Protein AF-A0A3N5RXX0-F1 (afdb_monomer)

Sequence (179 aa):
MKKFILFSIVILFAAGCSGSDGGDKSTGFKITPGELTELTIPDKSHDTSFTAGSSTCAASSSCYSTVFVGTVDVTSYVGIAISDNPSAENYKVMIYLPGMSSVPVGDFTLDSMNSTIKVVRNGTTTYSGQLDPITLNFSALQPDNTYIITGGGDNTVQLSTPAIQTLTINSIVAIKAGS

pLDDT: mean 75.06, std 19.5, range [31.16, 97.19]

Secondary structure (DSSP, 8-state):
---PPP--------------------B-----SS-----B--S-----EEEETTEEE-SSTT-EEEEEEEEETTEEEEEEEEES-GGGT--SEEEEEET-SS---EEEEE-TTT-EEEEEETTTEEEE-BSS-EEEEEPPPPTTSEEEEEE-S--EEEE-SSS-EEEEEEEEEEEETT-

Solvent-accessible surface area (backbone atoms only — not comparable to full-atom values): 10131 Å² total; per-residue (Å²): 140,80,89,82,82,88,79,86,82,84,80,88,77,73,95,70,85,75,81,68,89,82,73,81,76,42,45,57,60,82,62,76,94,86,77,53,79,76,45,74,49,74,82,52,45,24,62,18,24,36,36,48,72,92,51,69,35,60,70,32,77,55,18,32,32,33,32,42,70,50,68,60,97,88,42,27,24,26,38,39,41,31,18,71,46,52,69,73,76,39,51,36,35,38,39,38,29,67,73,27,86,57,79,65,67,43,80,44,76,40,33,72,87,58,31,46,56,37,34,38,45,91,81,73,49,61,30,33,57,51,77,45,60,28,34,34,32,27,41,66,79,40,97,86,46,32,32,49,35,30,36,39,100,47,31,46,32,41,23,49,33,95,51,78,39,52,37,36,40,60,32,38,34,19,36,45,64,92,113

Foldseek 3Di:
DDDDDDDDDDDDDDDDPPDDPDDDQDKADFDDDPTDDIFRDPQFDAQWFKDKPPDTDHRDRQKAKAWEWDDDPHKIKIKIFIDSHRNVNAGQKIKIFINDRDDDAFKDKDAPVGMWIWGGDPNPFIFTDWPDIWIKHWHDQDPVQWIKIATDVRQWIWTCPPHTIIMGTGIDTHHYIPD

Radius of gyration: 22.71 Å; Cα contacts (8 Å, |Δi|>4): 411; chains: 1; bounding box: 54×70×63 Å

Structure (mmCIF, N/CA/C/O backbone):
data_AF-A0A3N5RXX0-F1
#
_entry.id   AF-A0A3N5RXX0-F1
#
loop_
_atom_site.group_PDB
_atom_site.id
_atom_site.type_symbol
_atom_site.label_atom_id
_atom_site.label_alt_id
_atom_site.label_comp_id
_atom_site.label_asym_id
_atom_site.label_entity_id
_atom_site.label_seq_id
_atom_site.pdbx_PDB_ins_code
_atom_site.Cartn_x
_atom_site.Cartn_y
_atom_site.Cartn_z
_atom_site.occupancy
_atom_site.B_iso_or_equiv
_atom_site.auth_seq_id
_atom_site.auth_comp_id
_atom_site.auth_asym_id
_atom_site.auth_atom_id
_atom_site.pdbx_PDB_model_num
ATOM 1 N N . MET A 1 1 ? -42.131 -50.630 48.650 1.00 36.66 1 MET A N 1
ATOM 2 C CA . MET A 1 1 ? -40.770 -51.229 48.636 1.00 36.66 1 MET A CA 1
ATOM 3 C C . MET A 1 1 ? -40.405 -51.377 47.160 1.00 36.66 1 MET A C 1
ATOM 5 O O . MET A 1 1 ? -41.220 -51.949 46.464 1.00 36.66 1 MET A O 1
ATOM 9 N N . LYS A 1 2 ? -39.349 -50.838 46.545 1.00 34.94 2 LYS A N 1
ATOM 10 C CA . LYS A 1 2 ? -38.007 -50.361 46.926 1.00 34.94 2 LYS A CA 1
ATOM 11 C C . LYS A 1 2 ? -37.707 -49.135 46.023 1.00 34.94 2 LYS A C 1
ATOM 13 O O . LYS A 1 2 ? -37.864 -49.239 44.817 1.00 34.94 2 LYS A O 1
ATOM 18 N N . LYS A 1 3 ? -37.619 -47.915 46.565 1.00 32.84 3 LYS A N 1
ATOM 19 C CA . LYS A 1 3 ? -36.393 -47.094 46.698 1.00 32.84 3 LYS A CA 1
ATOM 20 C C . LYS A 1 3 ? -35.390 -47.258 45.539 1.00 32.84 3 LYS A C 1
ATOM 22 O O . LYS A 1 3 ? -34.569 -48.167 45.590 1.00 32.84 3 LYS A O 1
ATOM 27 N N . PHE A 1 4 ? -35.429 -46.349 44.562 1.00 39.84 4 PHE A N 1
ATOM 28 C CA . PHE A 1 4 ? -34.273 -46.059 43.710 1.00 39.84 4 PHE A CA 1
ATOM 29 C C . PHE A 1 4 ? -33.485 -44.907 44.330 1.00 39.84 4 PHE A C 1
ATOM 31 O O . PHE A 1 4 ? -34.049 -43.906 44.768 1.00 39.84 4 PHE A O 1
ATOM 38 N N . ILE A 1 5 ? -32.189 -45.152 44.468 1.00 55.44 5 ILE A N 1
ATOM 39 C CA . ILE A 1 5 ? -31.237 -44.377 45.248 1.00 55.44 5 ILE A CA 1
ATOM 40 C C . ILE A 1 5 ? -30.738 -43.184 44.431 1.00 55.44 5 ILE A C 1
ATOM 42 O O . ILE A 1 5 ? -30.370 -43.307 43.267 1.00 55.44 5 ILE A O 1
ATOM 46 N N . LEU A 1 6 ? -30.742 -42.048 45.120 1.00 36.41 6 LEU A N 1
ATOM 47 C CA . LEU A 1 6 ? -30.120 -40.769 44.822 1.00 36.41 6 LEU A CA 1
ATOM 48 C C . LEU A 1 6 ? -28.597 -40.935 44.647 1.00 36.41 6 LEU A C 1
ATOM 50 O O . LEU A 1 6 ? -27.954 -41.499 45.529 1.00 36.41 6 LEU A O 1
ATOM 54 N N . PHE A 1 7 ? -28.008 -40.372 43.593 1.00 41.41 7 PHE A N 1
ATOM 55 C CA . PHE A 1 7 ? -26.590 -40.002 43.610 1.00 41.41 7 PHE A CA 1
ATOM 56 C C . PHE A 1 7 ? -26.442 -38.551 43.156 1.00 41.41 7 PHE A C 1
ATOM 58 O O . PHE A 1 7 ? -26.387 -38.240 41.970 1.00 41.41 7 PHE A O 1
ATOM 65 N N . SER A 1 8 ? -26.405 -37.666 44.155 1.00 43.31 8 SER A N 1
ATOM 66 C CA . SER A 1 8 ? -25.791 -36.347 44.049 1.00 43.31 8 SER A CA 1
ATOM 67 C C . SER A 1 8 ? -24.300 -36.526 43.798 1.00 43.31 8 SER A C 1
ATOM 69 O O . SER A 1 8 ? -23.608 -37.119 44.622 1.00 43.31 8 SER A O 1
ATOM 71 N N . ILE A 1 9 ? -23.796 -35.946 42.714 1.00 44.09 9 ILE A N 1
ATOM 72 C CA . ILE A 1 9 ? -22.385 -35.585 42.610 1.00 44.09 9 ILE A CA 1
ATOM 73 C C . ILE A 1 9 ? -22.341 -34.060 42.559 1.00 44.09 9 ILE A C 1
ATOM 75 O O . ILE A 1 9 ? -22.502 -33.427 41.521 1.00 44.09 9 ILE A O 1
ATOM 79 N N . VAL A 1 10 ? -22.198 -33.487 43.753 1.00 42.12 10 VAL A N 1
ATOM 80 C CA . VAL A 1 10 ? -21.736 -32.119 43.964 1.00 42.12 10 VAL A CA 1
ATOM 81 C C . VAL A 1 10 ? -20.235 -32.140 43.700 1.00 42.12 10 VAL A C 1
ATOM 83 O O . VAL A 1 10 ? -19.488 -32.745 44.464 1.00 42.12 10 VAL A O 1
ATOM 86 N N . ILE A 1 11 ? -19.795 -31.489 42.627 1.00 47.97 11 ILE A N 1
ATOM 87 C CA . ILE A 1 11 ? -18.392 -31.110 42.453 1.00 47.97 11 ILE A CA 1
ATOM 88 C C . ILE A 1 11 ? -18.345 -29.594 42.613 1.00 47.97 11 ILE A C 1
ATOM 90 O O . ILE A 1 11 ? -18.525 -28.840 41.662 1.00 47.97 11 ILE A O 1
ATOM 94 N N . LEU A 1 12 ? -18.141 -29.158 43.858 1.00 44.75 12 LEU A N 1
ATOM 95 C CA . LEU A 1 12 ? -17.449 -27.904 44.118 1.00 44.75 12 LEU A CA 1
ATOM 96 C C . LEU A 1 12 ? -15.957 -28.194 43.946 1.00 44.75 12 LEU A C 1
ATOM 98 O O . LEU A 1 12 ? -15.363 -28.865 44.787 1.00 44.75 12 LEU A O 1
ATOM 102 N N . PHE A 1 13 ? -15.349 -27.641 42.903 1.00 43.34 13 PHE A N 1
ATOM 103 C CA . PHE A 1 13 ? -13.948 -27.252 42.972 1.00 43.34 13 PHE A CA 1
ATOM 104 C C . PHE A 1 13 ? -13.843 -25.764 42.674 1.00 43.34 13 PHE A C 1
ATOM 106 O O . PHE A 1 13 ? -14.164 -25.306 41.586 1.00 43.34 13 PHE A O 1
ATOM 113 N N . ALA A 1 14 ? -13.469 -25.067 43.746 1.00 39.25 14 ALA A N 1
ATOM 114 C CA . ALA A 1 14 ? -12.602 -23.906 43.833 1.00 39.25 14 ALA A CA 1
ATOM 115 C C . ALA A 1 14 ? -12.649 -22.874 42.700 1.00 39.25 14 ALA A C 1
ATOM 117 O O . ALA A 1 14 ? -12.318 -23.138 41.549 1.00 39.25 14 ALA A O 1
ATOM 118 N N . ALA A 1 15 ? -12.899 -21.635 43.124 1.00 49.94 15 ALA A N 1
ATOM 119 C CA . ALA A 1 15 ? -12.403 -20.434 42.482 1.00 49.94 15 ALA A CA 1
ATOM 120 C C . ALA A 1 15 ? -10.920 -20.599 42.099 1.00 49.94 15 ALA A C 1
ATOM 122 O O . ALA A 1 15 ? -10.019 -20.426 42.916 1.00 49.94 15 ALA A O 1
ATOM 123 N N . GLY A 1 16 ? -10.687 -20.938 40.839 1.00 31.16 16 GLY A N 1
ATOM 124 C CA . GLY A 1 16 ? -9.472 -20.627 40.119 1.00 31.16 16 GLY A CA 1
ATOM 125 C C . GLY A 1 16 ? -9.801 -19.440 39.238 1.00 31.16 16 GLY A C 1
ATOM 126 O O . GLY A 1 16 ? -10.351 -19.603 38.155 1.00 31.16 16 GLY A O 1
ATOM 127 N N . CYS A 1 17 ? -9.503 -18.243 39.731 1.00 50.31 17 CYS A N 1
ATOM 128 C CA . CYS A 1 17 ? -9.316 -17.082 38.882 1.00 50.31 17 CYS A CA 1
ATOM 129 C C . CYS A 1 17 ? -8.133 -17.404 37.957 1.00 50.31 17 CYS A C 1
ATOM 131 O O . CYS A 1 17 ? -6.988 -17.122 38.294 1.00 50.31 17 CYS A O 1
ATOM 133 N N . SER A 1 18 ? -8.378 -18.072 36.831 1.00 37.66 18 SER A N 1
ATOM 134 C CA . SER A 1 18 ? -7.431 -18.084 35.723 1.00 37.66 18 SER A CA 1
ATOM 135 C C . SER A 1 18 ? -7.747 -16.865 34.873 1.00 37.66 18 SER A C 1
ATOM 137 O O . SER A 1 18 ? -8.374 -16.954 33.817 1.00 37.66 18 SER A O 1
ATOM 139 N N . GLY A 1 19 ? -7.339 -15.709 35.396 1.00 42.91 19 GLY A N 1
ATOM 140 C CA . GLY A 1 19 ? -6.943 -14.612 34.540 1.00 42.91 19 GLY A CA 1
ATOM 141 C C . GLY A 1 19 ? -5.843 -15.139 33.629 1.00 42.91 19 GLY A C 1
ATOM 142 O O . GLY A 1 19 ? -4.781 -15.548 34.092 1.00 42.91 19 GLY A O 1
ATOM 143 N N . SER A 1 20 ? -6.143 -15.189 32.344 1.00 34.75 20 SER A N 1
ATOM 144 C CA . SER A 1 20 ? -5.129 -15.208 31.311 1.00 34.75 20 SER A CA 1
ATOM 145 C C . SER A 1 20 ? -5.632 -14.266 30.234 1.00 34.75 20 SER A C 1
ATOM 147 O O . SER A 1 20 ? -6.324 -14.669 29.303 1.00 34.75 20 SER A O 1
ATOM 149 N N . ASP A 1 21 ? -5.317 -12.987 30.440 1.00 44.22 21 ASP A N 1
ATOM 150 C CA . ASP A 1 21 ? -5.079 -12.060 29.342 1.00 44.22 21 ASP A CA 1
ATOM 151 C C . ASP A 1 21 ? -4.131 -12.754 28.368 1.00 44.22 21 ASP A C 1
ATOM 153 O O . ASP A 1 21 ? -3.082 -13.271 28.762 1.00 44.22 21 ASP A O 1
ATOM 157 N N . GLY A 1 22 ? -4.522 -12.845 27.107 1.00 41.09 22 GLY A N 1
ATOM 158 C CA . GLY A 1 22 ? -3.704 -13.543 26.132 1.00 41.09 22 GLY A CA 1
ATOM 159 C C . GLY A 1 22 ? -4.483 -13.920 24.897 1.00 41.09 22 GLY A C 1
ATOM 160 O O . GLY A 1 22 ? -4.971 -15.041 24.775 1.00 41.09 22 GLY A O 1
ATOM 161 N N . GLY A 1 23 ? -4.535 -12.989 23.958 1.00 33.81 23 GLY A N 1
ATOM 162 C CA . GLY A 1 23 ? -4.810 -13.314 22.573 1.00 33.81 23 GLY A CA 1
ATOM 163 C C . GLY A 1 23 ? -5.593 -12.210 21.915 1.00 33.81 23 GLY A C 1
ATOM 164 O O . GLY A 1 23 ? -6.819 -12.293 21.860 1.00 33.81 23 GLY A O 1
ATOM 165 N N . ASP A 1 24 ? -4.887 -11.210 21.394 1.00 40.88 24 ASP A N 1
ATOM 166 C CA . ASP A 1 24 ? -5.472 -10.452 20.303 1.00 40.88 24 ASP A CA 1
ATOM 167 C C . ASP A 1 24 ? -5.642 -11.444 19.138 1.00 40.88 24 ASP A C 1
ATOM 169 O O . ASP A 1 24 ? -4.723 -12.174 18.753 1.00 40.88 24 ASP A O 1
ATOM 173 N N . LYS A 1 25 ? -6.881 -11.601 18.681 1.00 41.03 25 LYS A N 1
ATOM 174 C CA . LYS A 1 25 ? -7.250 -12.485 17.569 1.00 41.03 25 LYS A CA 1
ATOM 175 C C . LYS A 1 25 ? -7.599 -11.629 16.363 1.00 41.03 25 LYS A C 1
ATOM 177 O O . LYS A 1 25 ? -8.651 -11.851 15.773 1.00 41.03 25 LYS A O 1
ATOM 182 N N . SER A 1 26 ? -6.759 -10.631 16.077 1.00 43.16 26 SER A N 1
ATOM 183 C CA . SER A 1 26 ? -6.997 -9.572 15.093 1.00 43.16 26 SER A CA 1
ATOM 184 C C . SER A 1 26 ? -7.805 -10.054 13.878 1.00 43.16 26 SER A C 1
ATOM 186 O O . SER A 1 26 ? -7.332 -10.856 13.068 1.00 43.16 26 SER A O 1
ATOM 188 N N . THR A 1 27 ? -9.033 -9.548 13.733 1.00 52.03 27 THR A N 1
ATOM 189 C CA . THR A 1 27 ? -9.817 -9.651 12.496 1.00 52.03 27 THR A CA 1
ATOM 190 C C . THR A 1 27 ? -10.147 -8.263 11.962 1.00 52.03 27 THR A C 1
ATOM 192 O O . THR A 1 27 ? -10.500 -7.347 12.701 1.00 52.03 27 THR A O 1
ATOM 195 N N . GLY A 1 28 ? -10.028 -8.124 10.642 1.00 45.66 28 GLY A N 1
ATOM 196 C CA . GLY A 1 28 ? -10.579 -7.016 9.875 1.00 45.66 28 GLY A CA 1
ATOM 197 C C . GLY A 1 28 ? -10.421 -7.260 8.373 1.00 45.66 28 GLY A C 1
ATOM 198 O O . GLY A 1 28 ? -9.320 -7.552 7.921 1.00 45.66 28 GLY A O 1
ATOM 199 N N . PHE A 1 29 ? -11.530 -7.169 7.622 1.00 54.47 29 PHE A N 1
ATOM 200 C CA . PHE A 1 29 ? -11.642 -6.599 6.265 1.00 54.47 29 PHE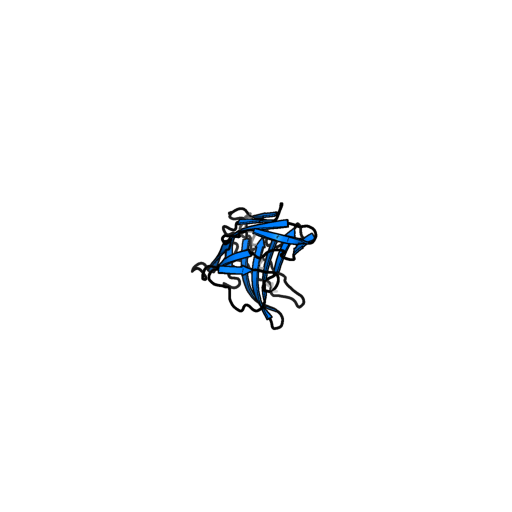 A CA 1
ATOM 201 C C . PHE A 1 29 ? -13.119 -6.471 5.849 1.00 54.47 29 PHE A C 1
ATOM 203 O O . PHE A 1 29 ? -13.884 -7.415 6.026 1.00 54.47 29 PHE A O 1
ATOM 210 N N . LYS A 1 30 ? -13.500 -5.369 5.177 1.00 43.25 30 LYS A N 1
ATOM 211 C CA . LYS A 1 30 ? -14.634 -5.382 4.233 1.00 43.25 30 LYS A CA 1
ATOM 212 C C . LYS A 1 30 ? -14.418 -4.405 3.079 1.00 43.25 30 LYS A C 1
ATOM 214 O O . LYS A 1 30 ? -14.425 -3.191 3.249 1.00 43.25 30 LYS A O 1
ATOM 219 N N . ILE A 1 31 ? -14.224 -4.945 1.882 1.00 51.03 31 ILE A N 1
ATOM 220 C CA . ILE A 1 31 ? -14.224 -4.184 0.625 1.00 51.03 31 ILE A CA 1
ATOM 221 C C . ILE A 1 31 ? -15.502 -4.574 -0.093 1.00 51.03 31 ILE A C 1
ATOM 223 O O . ILE A 1 31 ? -15.669 -5.774 -0.264 1.00 51.03 31 ILE A O 1
ATOM 227 N N . THR A 1 32 ? -16.377 -3.655 -0.541 1.00 45.22 32 THR A N 1
ATOM 228 C CA . THR A 1 32 ? -17.206 -3.938 -1.742 1.00 45.22 32 THR A CA 1
ATOM 229 C C . THR A 1 32 ? -18.027 -2.793 -2.340 1.00 45.22 32 THR A C 1
ATOM 231 O O . THR A 1 32 ? -18.196 -1.752 -1.708 1.00 45.22 32 THR A O 1
ATOM 234 N N . PRO A 1 33 ? -18.511 -2.982 -3.591 1.00 33.44 33 PRO A N 1
ATOM 235 C CA . PRO A 1 33 ? -19.908 -3.450 -3.791 1.00 33.44 33 PRO A CA 1
ATOM 236 C C . PRO A 1 33 ? -20.056 -4.941 -4.210 1.00 33.44 33 PRO A C 1
ATOM 238 O O . PRO A 1 33 ? -19.537 -5.317 -5.250 1.00 33.44 33 PRO A O 1
ATOM 241 N N . GLY A 1 34 ? -20.733 -5.778 -3.388 1.00 42.06 34 GLY A N 1
ATOM 242 C CA . GLY A 1 34 ? -20.943 -7.238 -3.594 1.00 42.06 34 GLY A CA 1
ATOM 243 C C . GLY A 1 34 ? -20.627 -8.226 -2.430 1.00 42.06 34 GLY A C 1
ATOM 244 O O . GLY A 1 34 ? -20.999 -9.386 -2.521 1.00 42.06 34 GLY A O 1
ATOM 245 N N . GLU A 1 35 ? -20.015 -7.762 -1.334 1.00 45.09 35 GLU A N 1
ATOM 246 C CA . GLU A 1 35 ? -19.443 -8.470 -0.162 1.00 45.09 35 GLU A CA 1
ATOM 247 C C . GLU A 1 35 ? -18.219 -9.401 -0.348 1.00 45.09 35 GLU A C 1
ATOM 249 O O . GLU A 1 35 ? -18.236 -10.366 -1.104 1.00 45.09 35 GLU A O 1
ATOM 254 N N . LEU A 1 36 ? -17.147 -9.098 0.414 1.00 50.56 36 LEU A N 1
ATOM 255 C CA . LEU A 1 36 ? -15.898 -9.867 0.542 1.00 50.56 36 LEU A CA 1
ATOM 256 C C . LEU A 1 36 ? -15.804 -10.600 1.892 1.00 50.56 36 LEU A C 1
ATOM 258 O O . LEU A 1 36 ? -16.289 -10.114 2.912 1.00 50.56 36 LEU A O 1
ATOM 262 N N . THR A 1 37 ? -15.094 -11.729 1.866 1.00 53.06 37 THR A N 1
ATOM 263 C CA . THR A 1 37 ? -14.767 -12.644 2.970 1.00 53.06 37 THR A CA 1
ATOM 264 C C . THR A 1 37 ? -13.877 -12.006 4.046 1.00 53.06 37 THR A C 1
ATOM 266 O O . THR A 1 37 ? -12.884 -11.353 3.729 1.00 53.06 37 THR A O 1
ATOM 269 N N . GLU A 1 38 ? -14.196 -12.254 5.321 1.00 53.50 38 GLU A N 1
ATOM 270 C CA . GLU A 1 38 ? -13.352 -11.905 6.472 1.00 53.50 38 GLU A CA 1
ATOM 271 C C . GLU A 1 38 ? -12.061 -12.742 6.452 1.00 53.50 38 GLU A C 1
ATOM 273 O O . GLU A 1 38 ? -12.099 -13.963 6.278 1.00 53.50 38 GLU A O 1
ATOM 278 N N . LEU A 1 39 ? -10.910 -12.085 6.607 1.00 57.31 39 LEU A N 1
ATOM 279 C CA . LEU A 1 39 ? -9.601 -12.729 6.689 1.00 57.31 39 LEU A CA 1
ATOM 280 C C . LEU A 1 39 ? -9.045 -12.549 8.098 1.00 57.31 39 LEU A C 1
ATOM 282 O O . LEU A 1 39 ? -8.976 -11.434 8.616 1.00 57.31 39 LEU A O 1
ATOM 286 N N . THR A 1 40 ? -8.603 -13.648 8.703 1.00 56.19 40 THR A N 1
ATOM 287 C CA . THR A 1 40 ? -7.788 -13.580 9.913 1.00 56.19 40 THR A CA 1
ATOM 288 C C . THR A 1 40 ? -6.407 -13.085 9.514 1.00 56.19 40 THR A C 1
ATOM 290 O O . THR A 1 40 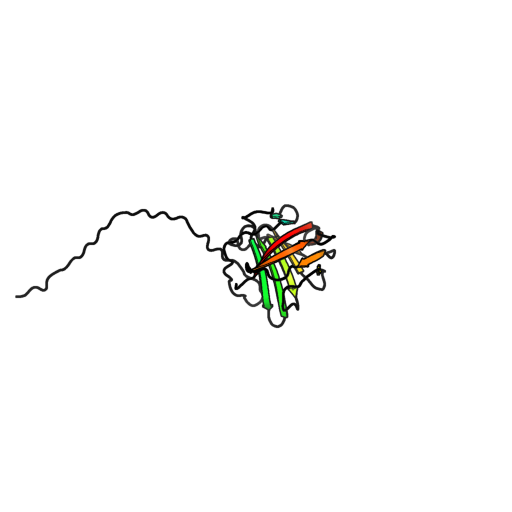? -5.672 -13.779 8.810 1.00 56.19 40 THR A O 1
ATOM 293 N N . ILE A 1 41 ? -6.060 -11.876 9.944 1.00 57.25 41 ILE A N 1
ATOM 294 C CA . ILE A 1 41 ? -4.696 -11.376 9.819 1.00 57.25 41 ILE A CA 1
ATOM 295 C C . ILE A 1 41 ? -3.945 -11.982 11.004 1.00 57.25 41 ILE A C 1
ATOM 297 O O . ILE A 1 41 ? -4.370 -11.775 12.143 1.00 57.25 41 ILE A O 1
ATOM 301 N N . PRO A 1 42 ? -2.872 -12.765 10.783 1.00 55.81 42 PRO A N 1
ATOM 302 C CA . PRO A 1 42 ? -2.032 -13.202 11.886 1.00 55.81 42 PRO A CA 1
ATOM 303 C C . PRO A 1 42 ? -1.615 -11.966 12.669 1.00 55.81 42 PRO A C 1
ATOM 305 O O . PRO A 1 42 ? -1.217 -10.976 12.057 1.00 55.81 42 PRO A O 1
ATOM 308 N N . ASP A 1 43 ? -1.732 -12.022 13.991 1.00 54.56 43 ASP A N 1
ATOM 309 C CA . ASP A 1 43 ? -1.426 -10.904 14.873 1.00 54.56 43 ASP A CA 1
ATOM 310 C C . ASP A 1 43 ? 0.080 -10.607 14.811 1.00 54.56 43 ASP A C 1
ATOM 312 O O . ASP A 1 43 ? 0.908 -11.156 15.539 1.00 54.56 43 ASP A O 1
ATOM 316 N N . LYS A 1 44 ? 0.458 -9.848 13.788 1.00 57.38 44 LYS A N 1
ATOM 317 C CA . LYS A 1 44 ? 1.822 -9.490 13.454 1.00 57.38 44 LYS A CA 1
ATOM 318 C C . LYS A 1 44 ? 1.791 -8.064 12.984 1.00 57.38 44 LYS A C 1
ATOM 320 O O . LYS A 1 44 ? 1.447 -7.742 11.846 1.00 57.38 44 LYS A O 1
ATOM 325 N N . SER A 1 45 ? 2.187 -7.204 13.897 1.00 60.78 45 SER A N 1
ATOM 326 C CA . SER A 1 45 ? 2.700 -5.944 13.452 1.00 60.78 45 SER A CA 1
ATOM 327 C C . SER A 1 45 ? 4.066 -6.140 12.814 1.00 60.78 45 SER A C 1
ATOM 329 O O . SER A 1 45 ? 4.901 -6.929 13.261 1.00 60.78 45 SER A O 1
ATOM 331 N N . HIS A 1 46 ? 4.254 -5.401 11.739 1.00 70.31 46 HIS A N 1
ATOM 332 C CA . HIS A 1 46 ? 5.438 -5.426 10.926 1.00 70.31 46 HIS A CA 1
ATOM 333 C C . HIS A 1 46 ? 6.004 -4.016 10.821 1.00 70.31 46 HIS A C 1
ATOM 335 O O . HIS A 1 46 ? 5.285 -3.032 10.990 1.00 70.31 46 HIS A O 1
ATOM 341 N N . ASP A 1 47 ? 7.290 -3.929 10.491 1.00 76.81 47 ASP A N 1
ATOM 342 C CA . ASP A 1 47 ? 8.058 -2.687 10.456 1.00 76.81 47 ASP A CA 1
ATOM 343 C C . ASP A 1 47 ? 7.664 -1.774 9.273 1.00 76.81 47 ASP A C 1
ATOM 345 O O . ASP A 1 47 ? 8.377 -1.610 8.281 1.00 76.81 47 ASP A O 1
ATOM 349 N N . THR A 1 48 ? 6.446 -1.238 9.343 1.00 86.06 48 THR A N 1
ATOM 350 C CA . THR A 1 48 ? 5.799 -0.421 8.314 1.00 86.06 48 THR A CA 1
ATOM 351 C C . THR A 1 48 ? 5.877 1.050 8.697 1.00 86.06 48 THR A C 1
ATOM 353 O O . THR A 1 48 ? 5.450 1.439 9.783 1.00 86.06 48 THR A O 1
ATOM 356 N N . SER A 1 49 ? 6.370 1.884 7.782 1.00 87.31 49 SER A N 1
ATOM 357 C CA . SER A 1 49 ? 6.485 3.328 7.948 1.00 87.31 49 SER A CA 1
ATOM 358 C C . SER A 1 49 ? 5.787 4.100 6.825 1.00 87.31 49 SER A C 1
ATOM 360 O O . SER A 1 49 ? 6.195 4.049 5.661 1.00 87.31 49 SER A O 1
ATOM 362 N N . PHE A 1 50 ? 4.773 4.887 7.198 1.00 86.44 50 PHE A N 1
ATOM 363 C CA . PHE A 1 50 ? 4.143 5.869 6.317 1.00 86.44 50 PHE A CA 1
ATOM 364 C C . PHE A 1 50 ? 3.731 7.134 7.077 1.00 86.44 50 PHE A C 1
ATOM 366 O O . PHE A 1 50 ? 3.446 7.099 8.278 1.00 86.44 50 PHE A O 1
ATOM 373 N N . THR A 1 51 ? 3.606 8.235 6.342 1.00 87.00 51 THR A N 1
ATOM 374 C CA . THR A 1 51 ? 3.037 9.492 6.845 1.00 87.00 51 THR A CA 1
ATOM 375 C C . THR A 1 51 ? 2.053 10.050 5.830 1.00 87.00 51 THR A C 1
ATOM 377 O O . THR A 1 51 ? 2.418 10.264 4.684 1.00 87.00 51 THR A O 1
ATOM 380 N N . ALA A 1 52 ? 0.817 10.317 6.243 1.00 81.81 52 ALA A N 1
ATOM 381 C CA . ALA A 1 52 ? -0.225 10.950 5.440 1.00 81.81 52 ALA A CA 1
ATOM 382 C C . ALA A 1 52 ? -0.860 12.109 6.227 1.00 81.81 52 ALA A C 1
ATOM 384 O O . ALA A 1 52 ? -1.939 12.002 6.826 1.00 81.81 52 ALA A O 1
ATOM 385 N N . GLY A 1 53 ? -0.159 13.241 6.267 1.00 78.31 53 GLY A N 1
ATOM 386 C CA . GLY A 1 53 ? -0.517 14.363 7.143 1.00 78.31 53 GLY A CA 1
ATOM 387 C C . GLY A 1 53 ? -0.311 14.005 8.601 1.00 78.31 53 GLY A C 1
ATOM 388 O O . GLY A 1 53 ? 0.787 13.623 8.980 1.00 78.31 53 GLY A O 1
ATOM 389 N N . SER A 1 54 ? -1.365 14.109 9.414 1.00 74.94 54 SER A N 1
ATOM 390 C CA . SER A 1 54 ? -1.319 13.709 10.827 1.00 74.94 54 SER A CA 1
ATOM 391 C C . SER A 1 54 ? -1.448 12.200 11.055 1.00 74.94 54 SER A C 1
ATOM 393 O O . SER A 1 54 ? -1.221 11.735 12.168 1.00 74.94 54 SER A O 1
ATOM 395 N N . SER A 1 55 ? -1.831 11.430 10.034 1.00 76.50 55 SER A N 1
ATOM 396 C CA . SER A 1 55 ? -1.909 9.973 10.125 1.00 76.50 55 SER A CA 1
ATOM 397 C C . SER A 1 55 ? -0.525 9.390 9.887 1.00 76.50 55 SER A C 1
ATOM 399 O O . SER A 1 55 ? 0.024 9.542 8.799 1.00 76.50 55 SER A O 1
ATOM 401 N N . THR A 1 56 ? 0.029 8.711 10.882 1.00 82.56 56 THR A N 1
ATOM 402 C CA . THR A 1 56 ? 1.345 8.084 10.781 1.00 82.56 56 THR A CA 1
ATOM 403 C C . THR A 1 56 ? 1.276 6.618 11.175 1.00 82.56 56 THR A C 1
ATOM 405 O O . THR A 1 56 ? 0.481 6.219 12.028 1.00 82.56 56 THR A O 1
ATOM 408 N N . CYS A 1 57 ? 2.140 5.835 10.546 1.00 84.06 57 CYS A N 1
ATOM 409 C CA . CYS A 1 57 ? 2.690 4.622 11.119 1.00 84.06 57 CYS A CA 1
ATOM 410 C C . CYS A 1 57 ? 4.194 4.818 11.181 1.00 84.06 57 CYS A C 1
ATOM 412 O O . CYS A 1 57 ? 4.837 5.026 10.153 1.00 84.06 57 CYS A O 1
ATOM 414 N N . ALA A 1 58 ? 4.748 4.803 12.387 1.00 81.69 58 ALA A N 1
ATOM 415 C CA . ALA A 1 58 ? 6.182 4.664 12.549 1.00 81.69 58 ALA A CA 1
ATOM 416 C C . ALA A 1 58 ? 6.544 3.182 12.432 1.00 81.69 58 ALA A C 1
ATOM 418 O O . ALA A 1 58 ? 5.752 2.328 12.834 1.00 81.69 58 ALA A O 1
ATOM 419 N N . ALA A 1 59 ? 7.752 2.922 11.936 1.00 78.00 59 ALA A N 1
ATOM 420 C CA . ALA A 1 59 ? 8.439 1.640 12.018 1.00 78.00 59 ALA A CA 1
ATOM 421 C C . ALA A 1 59 ? 8.329 1.072 13.452 1.00 78.00 59 ALA A C 1
ATOM 423 O O . ALA A 1 59 ? 8.994 1.550 14.374 1.00 78.00 59 ALA A O 1
ATOM 424 N N . SER A 1 60 ? 7.358 0.181 13.684 1.00 72.19 60 SER A N 1
ATOM 425 C CA . SER A 1 60 ? 6.963 -0.277 15.019 1.00 72.19 60 SER A CA 1
ATOM 426 C C . SER A 1 60 ? 6.103 -1.533 14.958 1.00 72.19 60 SER A C 1
ATOM 428 O O . SER A 1 60 ? 5.425 -1.781 13.963 1.00 72.19 60 SER A O 1
ATOM 430 N N . SER A 1 61 ? 6.071 -2.266 16.076 1.00 65.38 61 SER A N 1
ATOM 431 C CA . SER A 1 61 ? 5.222 -3.439 16.277 1.00 65.38 61 SER A CA 1
ATOM 432 C C . SER A 1 61 ? 3.756 -3.104 16.624 1.00 65.38 61 SER A C 1
ATOM 434 O O . SER A 1 61 ? 3.071 -3.940 17.209 1.00 65.38 61 SER A O 1
ATOM 436 N N . SER A 1 62 ? 3.246 -1.921 16.270 1.00 76.81 62 SER A N 1
ATOM 437 C CA . SER A 1 62 ? 1.804 -1.622 16.316 1.00 76.81 62 SER A CA 1
ATOM 438 C C . SER A 1 62 ? 1.185 -1.319 14.950 1.00 76.81 62 SER A C 1
ATOM 440 O O . SER A 1 62 ? -0.017 -1.103 14.866 1.00 76.81 62 SER A O 1
ATOM 442 N N . CYS A 1 63 ? 1.978 -1.279 13.879 1.00 82.06 63 CYS A N 1
ATOM 443 C CA . CYS A 1 63 ? 1.485 -1.082 12.521 1.00 82.06 63 CYS A CA 1
ATOM 444 C C . CYS A 1 63 ? 1.309 -2.419 11.805 1.00 82.06 63 CYS A C 1
ATOM 446 O O . CYS A 1 63 ? 2.248 -3.194 11.619 1.00 82.06 63 CYS A O 1
ATOM 448 N N . TYR A 1 64 ? 0.079 -2.695 11.415 1.00 82.31 64 TYR A N 1
ATOM 449 C CA . TYR A 1 64 ? -0.335 -3.888 10.703 1.00 82.31 64 TYR A CA 1
ATOM 450 C C . TYR A 1 64 ? -0.433 -3.552 9.229 1.00 82.31 64 TYR A C 1
ATOM 452 O O . TYR A 1 64 ? -1.054 -2.557 8.845 1.00 82.31 64 TYR A O 1
ATOM 460 N N . SER A 1 65 ? 0.158 -4.390 8.389 1.00 85.31 65 SER A N 1
ATOM 461 C CA . SER A 1 65 ? -0.068 -4.298 6.959 1.00 85.31 65 SER A CA 1
ATOM 462 C C . SER A 1 65 ? -0.177 -5.669 6.323 1.00 85.31 65 SER A C 1
ATOM 464 O O . SER A 1 65 ? 0.406 -6.651 6.784 1.00 85.31 65 SER A O 1
ATOM 466 N N . THR A 1 66 ? -0.976 -5.743 5.270 1.00 85.19 66 THR A N 1
ATOM 467 C CA . THR A 1 66 ? -1.260 -6.991 4.572 1.00 85.19 66 THR A CA 1
ATOM 468 C C . THR A 1 66 ? -1.395 -6.749 3.082 1.00 85.19 66 THR A C 1
ATOM 470 O O . THR A 1 66 ? -1.865 -5.692 2.654 1.00 85.19 66 THR A O 1
ATOM 473 N N . VAL A 1 67 ? -0.962 -7.738 2.304 1.00 88.88 67 VAL A N 1
ATOM 474 C CA . VAL A 1 67 ? -1.183 -7.814 0.865 1.00 88.88 67 VAL A CA 1
ATOM 475 C C . VAL A 1 67 ? -2.120 -8.971 0.577 1.00 88.88 67 VAL A C 1
ATOM 477 O O . VAL A 1 67 ? -1.881 -10.096 1.012 1.00 88.88 67 VAL A O 1
ATOM 480 N N . PHE A 1 68 ? -3.150 -8.724 -0.216 1.00 85.00 68 PHE A N 1
ATOM 481 C CA . PHE A 1 68 ? -4.046 -9.759 -0.710 1.00 85.00 68 PHE A CA 1
ATOM 482 C C . PHE A 1 68 ? -4.107 -9.725 -2.232 1.00 85.00 68 PHE A C 1
ATOM 484 O O . PHE A 1 68 ? -3.944 -8.681 -2.867 1.00 85.00 68 PHE A O 1
ATOM 491 N N . VAL A 1 69 ? -4.345 -10.897 -2.810 1.00 86.69 69 VAL A N 1
ATOM 492 C CA . VAL A 1 69 ? -4.634 -11.066 -4.230 1.00 86.69 69 VAL A CA 1
ATOM 493 C C . VAL A 1 69 ? -6.015 -11.686 -4.317 1.00 86.69 69 VAL A C 1
ATOM 495 O O . VAL A 1 69 ? -6.267 -12.712 -3.687 1.00 86.69 69 VAL A O 1
ATOM 498 N N . GLY A 1 70 ? -6.913 -11.060 -5.062 1.00 82.44 70 GLY A N 1
ATOM 499 C CA . GLY A 1 70 ? -8.289 -11.525 -5.173 1.00 82.44 70 GLY A CA 1
ATOM 500 C C . GLY A 1 70 ? -8.952 -11.040 -6.446 1.00 82.44 70 GLY A C 1
ATOM 501 O O . GLY A 1 70 ? -8.388 -10.235 -7.181 1.00 82.44 70 GLY A O 1
ATOM 502 N N . THR A 1 71 ? -10.161 -11.522 -6.701 1.00 80.00 71 THR A N 1
ATOM 503 C CA . THR A 1 71 ? -10.981 -11.083 -7.831 1.00 80.00 71 THR A CA 1
ATOM 504 C C . THR A 1 71 ? -12.240 -10.430 -7.284 1.00 80.00 71 THR A C 1
ATOM 506 O O . THR A 1 71 ? -12.907 -11.005 -6.426 1.00 80.00 71 THR A O 1
ATOM 509 N N . VAL A 1 72 ? -12.551 -9.230 -7.770 1.00 75.31 72 VAL A N 1
ATOM 510 C CA . 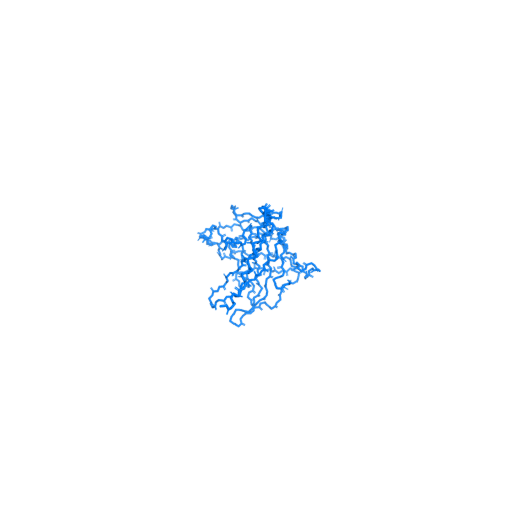VAL A 1 72 ? -13.829 -8.554 -7.524 1.00 75.31 72 VAL A CA 1
ATOM 511 C C . VAL A 1 72 ? -14.568 -8.519 -8.850 1.00 75.31 72 VAL A C 1
ATOM 513 O O . VAL A 1 72 ? -14.042 -8.010 -9.843 1.00 75.31 72 VAL A O 1
ATOM 516 N N . ASP A 1 73 ? -15.751 -9.128 -8.868 1.00 80.12 73 ASP A N 1
ATOM 517 C CA . ASP A 1 73 ? -16.494 -9.487 -10.074 1.00 80.12 73 ASP A CA 1
ATOM 518 C C . ASP A 1 73 ? -15.648 -10.340 -11.035 1.00 80.12 73 ASP A C 1
ATOM 520 O O . ASP A 1 73 ? -15.538 -11.554 -10.874 1.00 80.12 73 ASP A O 1
ATOM 524 N N . VAL A 1 74 ? -15.011 -9.702 -12.018 1.00 82.25 74 VAL A N 1
ATOM 525 C CA . VAL A 1 74 ? -14.157 -10.333 -13.040 1.00 82.25 74 VAL A CA 1
ATOM 526 C C . VAL A 1 74 ? -12.752 -9.735 -13.093 1.00 82.25 74 VAL A C 1
ATOM 528 O O . VAL A 1 74 ? -11.915 -10.179 -13.877 1.00 82.25 74 VAL A O 1
ATOM 531 N N . THR A 1 75 ? -12.484 -8.721 -12.274 1.00 82.06 75 THR A N 1
ATOM 532 C CA . THR A 1 75 ? -11.215 -8.000 -12.270 1.00 82.06 75 THR A CA 1
ATOM 533 C C . THR A 1 75 ? -10.362 -8.515 -11.126 1.00 82.06 75 THR A C 1
ATOM 535 O O . THR A 1 75 ? -10.779 -8.501 -9.968 1.00 82.06 75 THR A O 1
ATOM 538 N N . SER A 1 76 ? -9.156 -8.976 -11.442 1.00 87.88 76 SER A N 1
ATOM 539 C CA . SER A 1 76 ? -8.162 -9.322 -10.428 1.00 87.88 76 SER A CA 1
ATOM 540 C C . SER A 1 76 ? -7.577 -8.060 -9.805 1.00 87.88 76 SER A C 1
ATOM 542 O O . SER A 1 76 ? -7.403 -7.050 -10.481 1.00 87.88 76 SER A O 1
ATOM 544 N N . TYR A 1 77 ? -7.260 -8.121 -8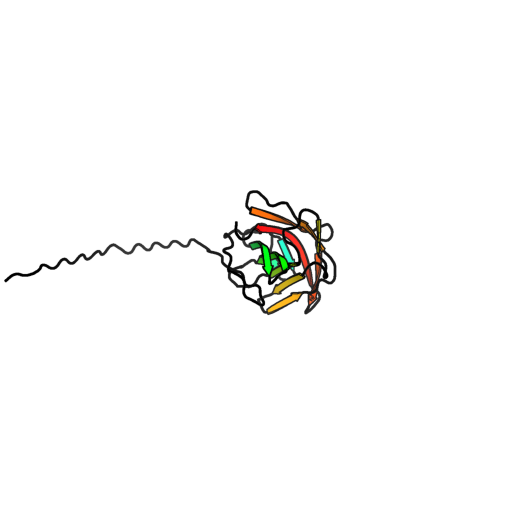.522 1.00 87.44 77 TYR A N 1
ATOM 545 C CA . TYR A 1 77 ? -6.652 -7.042 -7.769 1.00 87.44 77 TYR A CA 1
ATOM 546 C C . TYR A 1 77 ? -5.503 -7.577 -6.935 1.00 87.44 77 TYR A C 1
ATOM 548 O O . TYR A 1 77 ? -5.617 -8.618 -6.285 1.00 87.44 77 TYR A O 1
ATOM 556 N N . VAL A 1 78 ? -4.449 -6.774 -6.861 1.00 91.00 78 VAL A N 1
ATOM 557 C CA . VAL A 1 78 ? -3.568 -6.756 -5.695 1.00 91.00 78 VAL A CA 1
ATOM 558 C C . VAL A 1 78 ? -4.022 -5.604 -4.813 1.00 91.00 78 VAL A C 1
ATOM 560 O O . VAL A 1 78 ? -4.167 -4.478 -5.290 1.00 91.00 78 VAL A O 1
ATOM 563 N N . GLY A 1 79 ? -4.260 -5.878 -3.537 1.00 88.94 79 GLY A N 1
ATOM 564 C CA . GLY A 1 79 ? -4.571 -4.855 -2.553 1.00 88.94 79 GLY A CA 1
ATOM 565 C C . GLY A 1 79 ? -3.569 -4.859 -1.412 1.00 88.94 79 GLY A C 1
ATOM 566 O O . GLY A 1 79 ? -3.153 -5.919 -0.953 1.00 88.94 79 GLY A O 1
ATOM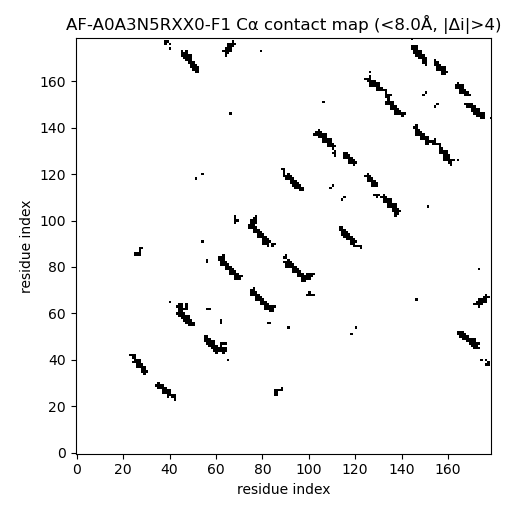 567 N N . ILE A 1 80 ? -3.190 -3.669 -0.961 1.00 89.56 80 ILE A N 1
ATOM 568 C CA . ILE A 1 80 ? -2.330 -3.450 0.201 1.00 89.56 80 ILE A CA 1
ATOM 569 C C . ILE A 1 80 ? -3.126 -2.607 1.183 1.00 89.56 80 ILE A C 1
ATOM 571 O O . ILE A 1 80 ? -3.651 -1.558 0.806 1.00 89.56 80 ILE A O 1
ATOM 575 N N . ALA A 1 81 ? -3.212 -3.042 2.431 1.00 86.12 81 ALA A N 1
ATOM 576 C CA . ALA A 1 81 ? -3.888 -2.288 3.476 1.00 86.12 81 ALA A CA 1
ATOM 577 C C . ALA A 1 81 ? -2.976 -2.118 4.685 1.00 86.12 81 ALA A C 1
ATOM 579 O O . ALA A 1 81 ? -2.244 -3.040 5.040 1.00 86.12 81 ALA A O 1
ATOM 580 N N . ILE A 1 82 ? -3.027 -0.937 5.300 1.00 86.50 82 ILE A N 1
ATOM 581 C CA . ILE A 1 82 ? -2.208 -0.567 6.456 1.00 86.50 82 ILE A CA 1
ATOM 582 C C . ILE A 1 82 ? -3.103 0.056 7.528 1.00 86.50 82 ILE A C 1
ATOM 584 O O . ILE A 1 82 ? -3.900 0.953 7.236 1.00 86.50 82 ILE A O 1
ATOM 588 N N . SER A 1 83 ? -2.963 -0.397 8.771 1.00 81.69 83 SER A N 1
ATOM 589 C CA . SER A 1 83 ? -3.651 0.148 9.943 1.00 81.69 83 SER A CA 1
ATOM 590 C C . SER A 1 83 ? -2.781 0.009 11.189 1.00 81.69 83 SER A C 1
ATOM 592 O O . SER A 1 83 ? -2.025 -0.945 11.303 1.00 81.69 83 SER A O 1
ATOM 594 N N . ASP A 1 84 ? -2.900 0.919 12.148 1.00 79.00 84 ASP A N 1
ATOM 595 C CA . ASP A 1 84 ? -2.370 0.729 13.508 1.00 79.00 84 ASP A CA 1
ATOM 596 C C . ASP A 1 84 ? -3.390 0.070 14.454 1.00 79.00 84 ASP A C 1
ATOM 598 O O . ASP A 1 84 ? -3.082 -0.236 15.602 1.00 79.00 84 ASP A O 1
ATOM 602 N N . ASN A 1 85 ? -4.618 -0.136 13.977 1.00 74.81 85 ASN A N 1
ATOM 603 C CA . ASN A 1 85 ? -5.680 -0.839 14.680 1.00 74.81 85 ASN A CA 1
ATOM 604 C C . ASN A 1 85 ? -6.623 -1.491 13.647 1.00 74.81 85 ASN A C 1
ATOM 606 O O . ASN A 1 85 ? -7.576 -0.848 13.188 1.00 74.81 85 ASN A O 1
ATOM 610 N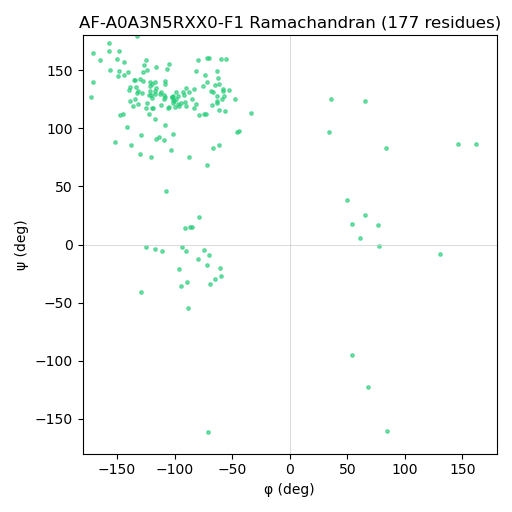 N . PRO A 1 86 ? -6.345 -2.730 13.202 1.00 68.38 86 PRO A N 1
ATOM 611 C CA . PRO A 1 86 ? -7.143 -3.402 12.174 1.00 68.38 86 PRO A CA 1
ATOM 612 C C . PRO A 1 86 ? -8.578 -3.696 12.644 1.00 68.38 86 PRO A C 1
ATOM 614 O O . PRO A 1 86 ? -9.503 -3.638 11.836 1.00 68.38 86 PRO A O 1
ATOM 617 N N . SER A 1 87 ? -8.771 -3.910 13.949 1.00 65.19 87 SER A N 1
ATOM 618 C CA . SER A 1 87 ? -10.057 -4.241 14.579 1.00 65.19 87 SER A CA 1
ATOM 619 C C . SER A 1 87 ? -11.038 -3.065 14.640 1.00 65.19 87 SER A C 1
ATOM 621 O O . SER A 1 87 ? -12.236 -3.261 14.820 1.00 65.19 87 SER A O 1
ATOM 623 N N . ALA A 1 88 ? -10.560 -1.828 14.483 1.00 61.88 88 ALA A N 1
ATOM 624 C CA . ALA A 1 88 ? -11.405 -0.633 14.479 1.00 61.88 88 ALA A CA 1
ATOM 625 C C . ALA A 1 88 ? -12.020 -0.312 13.100 1.00 61.88 88 ALA A C 1
ATOM 627 O O . ALA A 1 88 ? -12.450 0.822 12.900 1.00 61.88 88 ALA A O 1
ATOM 628 N N . GLU A 1 89 ? -12.013 -1.253 12.144 1.00 54.56 89 GLU A N 1
ATOM 629 C CA . GLU A 1 89 ? -12.533 -1.118 10.763 1.00 54.56 89 GLU A CA 1
ATOM 630 C C . GLU A 1 89 ? -11.974 0.074 9.956 1.00 54.56 89 GLU A C 1
ATOM 632 O O . GLU A 1 89 ? -12.516 0.471 8.926 1.00 54.56 89 GLU A O 1
ATOM 637 N N . ASN A 1 90 ? -10.849 0.647 10.383 1.00 62.62 90 ASN A N 1
ATOM 638 C CA . ASN A 1 90 ? -10.308 1.884 9.828 1.00 62.62 90 ASN A CA 1
ATOM 639 C C . ASN A 1 90 ? -8.908 1.663 9.255 1.00 62.62 90 ASN A C 1
ATOM 641 O O . ASN A 1 90 ? -7.916 2.086 9.847 1.00 62.62 90 ASN A O 1
ATOM 645 N N . TYR A 1 91 ? -8.809 1.021 8.087 1.00 68.94 91 TYR A N 1
ATOM 646 C CA . TYR A 1 91 ? -7.539 1.010 7.358 1.00 68.94 91 TYR A CA 1
ATOM 647 C C . TYR A 1 91 ? -7.145 2.431 6.986 1.00 68.94 91 TYR A C 1
ATOM 649 O O . TYR A 1 91 ? -7.816 3.101 6.202 1.00 68.94 91 TYR A O 1
ATOM 657 N N . LYS A 1 92 ? -6.025 2.881 7.546 1.00 79.88 92 LYS A N 1
ATOM 658 C CA . LYS A 1 92 ? -5.518 4.233 7.338 1.00 79.88 92 LYS A CA 1
ATOM 659 C C . LYS A 1 92 ? -5.026 4.441 5.922 1.00 79.88 92 LYS A C 1
ATOM 661 O O . LYS A 1 92 ? -5.186 5.538 5.403 1.00 79.88 92 LYS A O 1
ATOM 666 N N . VAL A 1 93 ? -4.459 3.412 5.298 1.00 86.88 93 VAL A N 1
ATOM 667 C CA . VAL A 1 93 ? -4.021 3.442 3.898 1.00 86.88 93 VAL A CA 1
ATOM 668 C C . VAL A 1 93 ? -4.497 2.179 3.198 1.00 86.88 93 VAL A C 1
ATOM 670 O O . VAL A 1 93 ? -4.367 1.080 3.734 1.00 86.88 93 VAL A O 1
ATOM 673 N N . MET A 1 94 ? -5.029 2.344 1.992 1.00 87.31 94 MET A N 1
ATOM 674 C CA . MET A 1 94 ? -5.389 1.267 1.080 1.00 87.31 94 MET A CA 1
ATOM 675 C C . MET A 1 94 ? -4.846 1.590 -0.309 1.00 87.31 94 MET A C 1
ATOM 677 O O . MET A 1 94 ? -5.059 2.689 -0.822 1.00 87.31 94 MET A O 1
ATOM 681 N N . ILE A 1 95 ? -4.158 0.634 -0.917 1.00 91.19 95 ILE A N 1
ATOM 682 C CA . ILE A 1 95 ? -3.614 0.726 -2.271 1.00 91.19 95 ILE A CA 1
ATOM 683 C C . ILE A 1 95 ? -4.206 -0.426 -3.073 1.00 91.19 95 ILE A C 1
ATOM 685 O O . ILE A 1 95 ? -4.133 -1.574 -2.639 1.00 91.19 95 ILE A O 1
ATOM 689 N N . TYR A 1 96 ? -4.779 -0.129 -4.233 1.00 89.44 96 TYR A N 1
ATOM 690 C CA . TYR A 1 96 ? -5.381 -1.117 -5.125 1.00 89.44 96 TYR A CA 1
ATOM 691 C C . TYR A 1 96 ? -4.706 -1.076 -6.486 1.00 89.44 96 TYR A C 1
ATOM 693 O O . TYR A 1 96 ? -4.579 0.000 -7.064 1.00 89.44 96 TYR A O 1
ATOM 701 N N . LEU A 1 97 ? -4.339 -2.244 -7.006 1.00 93.56 97 LEU A N 1
ATOM 702 C CA . LEU A 1 97 ? -3.777 -2.431 -8.341 1.00 93.56 97 LEU A CA 1
ATOM 703 C C . LEU A 1 97 ? -4.755 -3.296 -9.164 1.00 93.56 97 LEU A C 1
ATOM 705 O O . LEU A 1 97 ? -4.699 -4.529 -9.073 1.00 93.56 97 LEU A O 1
ATOM 709 N N . PRO A 1 98 ? -5.715 -2.689 -9.888 1.00 90.06 98 PRO A N 1
ATOM 710 C CA . PRO A 1 98 ? -6.644 -3.416 -10.752 1.00 90.06 98 PRO A CA 1
ATOM 711 C C . PRO A 1 98 ? -5.931 -4.143 -11.897 1.00 90.06 98 PRO A C 1
ATOM 713 O O . PRO A 1 98 ? -4.915 -3.691 -12.413 1.00 90.06 98 PRO A O 1
ATOM 716 N N . GLY A 1 99 ? -6.499 -5.269 -12.323 1.00 89.62 99 GLY A N 1
ATOM 717 C CA . GLY A 1 99 ? -5.976 -6.107 -13.405 1.00 89.62 99 GLY A CA 1
ATOM 718 C C . GLY A 1 99 ? -4.792 -6.992 -13.008 1.00 89.62 99 GLY A C 1
ATOM 719 O O . GLY A 1 99 ? -4.323 -7.776 -13.830 1.00 89.62 99 GLY A O 1
ATOM 720 N N . MET A 1 100 ? -4.324 -6.915 -11.760 1.00 91.50 100 MET A N 1
ATOM 721 C CA . MET A 1 100 ? -3.153 -7.653 -11.292 1.00 91.50 100 MET A CA 1
ATOM 722 C C . MET A 1 100 ? -3.555 -8.975 -10.636 1.00 91.50 100 MET A C 1
ATOM 724 O O . MET A 1 100 ? -4.289 -8.998 -9.652 1.00 91.50 100 MET A O 1
ATOM 728 N N . SER A 1 101 ? -3.044 -10.090 -11.164 1.00 90.62 101 SER A N 1
ATOM 729 C CA . SER A 1 101 ? -3.249 -11.444 -10.618 1.00 90.62 101 SER A CA 1
ATOM 730 C C . SER A 1 101 ? -2.143 -11.901 -9.662 1.00 90.62 101 SER A C 1
ATOM 732 O O . SER A 1 101 ? -2.191 -13.015 -9.147 1.00 90.62 101 SER A O 1
ATOM 734 N N . SER A 1 102 ? -1.117 -11.079 -9.459 1.00 93.88 102 SER A N 1
ATOM 735 C CA . SER A 1 102 ? 0.003 -11.341 -8.558 1.00 93.88 102 SER A CA 1
ATOM 736 C C . SER A 1 102 ? 0.638 -10.027 -8.129 1.00 93.88 102 SER A C 1
ATOM 738 O O . SER A 1 102 ? 0.637 -9.063 -8.896 1.00 93.88 102 SER A O 1
ATOM 740 N N . VAL A 1 103 ? 1.212 -10.003 -6.925 1.00 95.25 103 VAL A N 1
ATOM 741 C CA . VAL A 1 103 ? 1.992 -8.859 -6.434 1.00 95.25 103 VAL A CA 1
ATOM 742 C C . VAL A 1 103 ? 3.148 -8.585 -7.413 1.00 95.25 103 VAL A C 1
ATOM 744 O O . VAL A 1 103 ? 3.795 -9.551 -7.831 1.00 95.25 103 VAL A O 1
ATOM 747 N N . PRO A 1 104 ? 3.396 -7.322 -7.818 1.00 96.31 104 PRO A N 1
ATOM 748 C CA . PRO A 1 104 ? 4.555 -6.973 -8.639 1.00 96.31 104 PRO A CA 1
ATOM 749 C C . PRO A 1 104 ? 5.870 -7.418 -7.990 1.00 96.31 104 PRO A C 1
ATOM 751 O O . PRO A 1 104 ? 5.937 -7.610 -6.779 1.00 96.31 104 PRO A O 1
ATOM 754 N N . VAL A 1 105 ? 6.930 -7.537 -8.789 1.00 97.00 105 VAL A N 1
ATOM 755 C CA . VAL A 1 105 ? 8.298 -7.741 -8.294 1.00 97.00 105 VAL A CA 1
ATOM 756 C C . VAL A 1 105 ? 9.199 -6.701 -8.947 1.00 97.00 105 VAL A C 1
ATOM 758 O O . VAL A 1 105 ? 9.179 -6.551 -10.168 1.00 97.00 105 VAL A O 1
ATOM 761 N N . GLY A 1 106 ? 9.999 -6.011 -8.139 1.00 96.75 106 GLY A N 1
ATOM 762 C CA . GLY A 1 106 ? 10.810 -4.871 -8.553 1.00 96.75 106 GLY A CA 1
ATOM 763 C C . GLY A 1 106 ? 10.034 -3.556 -8.539 1.00 96.75 106 GLY A C 1
ATOM 764 O O . GLY A 1 106 ? 9.011 -3.428 -7.865 1.00 96.75 106 GLY A O 1
ATOM 765 N N . ASP A 1 107 ? 10.554 -2.572 -9.267 1.00 97.00 107 ASP A N 1
ATOM 766 C CA . ASP A 1 107 ? 9.959 -1.240 -9.350 1.00 97.00 107 ASP A CA 1
ATOM 767 C C . ASP A 1 107 ? 8.624 -1.276 -10.099 1.00 97.00 107 ASP A C 1
ATOM 769 O O . ASP A 1 107 ? 8.506 -1.839 -11.190 1.00 97.00 107 ASP A O 1
ATOM 773 N N . PHE A 1 108 ? 7.618 -0.635 -9.517 1.00 96.00 108 PHE A N 1
ATOM 774 C CA . PHE A 1 108 ? 6.302 -0.456 -10.106 1.00 96.00 108 PHE A CA 1
ATOM 775 C C . PHE A 1 108 ? 5.828 0.968 -9.824 1.00 96.00 108 PHE A C 1
ATOM 777 O O . PHE A 1 108 ? 5.759 1.392 -8.670 1.00 96.00 108 PHE A O 1
ATOM 784 N N . THR A 1 109 ? 5.511 1.713 -10.880 1.00 95.81 109 THR A N 1
ATOM 785 C CA . THR A 1 109 ? 5.015 3.087 -10.770 1.00 95.81 109 THR A CA 1
ATOM 786 C C . THR A 1 109 ? 3.497 3.082 -10.675 1.00 95.81 109 THR A C 1
ATOM 788 O O . THR A 1 109 ? 2.806 2.619 -11.581 1.00 95.81 109 THR A O 1
ATOM 791 N N . LEU A 1 110 ? 2.989 3.610 -9.569 1.00 94.56 110 LEU A N 1
ATOM 792 C CA . LEU A 1 110 ? 1.576 3.778 -9.281 1.00 94.56 110 LEU A CA 1
ATOM 793 C C . LEU A 1 110 ? 1.135 5.151 -9.771 1.00 94.56 110 LEU A C 1
ATOM 795 O O . LEU A 1 110 ? 1.656 6.170 -9.316 1.00 94.56 110 LEU A O 1
ATOM 799 N N . ASP A 1 111 ? 0.139 5.178 -10.643 1.00 92.50 111 ASP A N 1
ATOM 800 C CA . ASP A 1 111 ? -0.511 6.393 -11.120 1.00 92.50 111 ASP A CA 1
ATOM 801 C C . ASP A 1 111 ? -2.042 6.263 -11.063 1.00 92.50 111 ASP A C 1
ATOM 803 O O . ASP A 1 111 ? -2.594 5.239 -10.649 1.00 92.50 111 ASP A O 1
ATOM 807 N N . SER A 1 112 ? -2.743 7.321 -11.472 1.00 89.25 112 SER A N 1
ATOM 808 C CA . SER A 1 112 ? -4.208 7.369 -11.464 1.00 89.25 112 SER A CA 1
ATOM 809 C C . SER A 1 112 ? -4.881 6.465 -12.507 1.00 89.25 112 SER A C 1
ATOM 811 O O . SER A 1 112 ? -6.101 6.306 -12.458 1.00 89.25 112 SER A O 1
ATOM 813 N N . MET A 1 113 ? -4.129 5.871 -13.439 1.00 90.38 113 MET A N 1
ATOM 814 C CA . MET A 1 113 ? -4.645 4.949 -14.457 1.00 90.38 113 MET A CA 1
ATOM 815 C C . MET A 1 113 ? -4.529 3.489 -14.021 1.00 90.38 113 MET A C 1
ATOM 817 O O . MET A 1 113 ? -5.387 2.677 -14.367 1.00 90.38 113 MET A O 1
ATOM 821 N N . ASN A 1 114 ? -3.467 3.146 -13.294 1.00 91.94 114 ASN A N 1
ATOM 822 C CA . ASN A 1 114 ? -3.129 1.763 -12.954 1.00 91.94 114 ASN A CA 1
ATOM 823 C C . ASN A 1 114 ? -3.303 1.422 -11.471 1.00 91.94 114 ASN A C 1
ATOM 825 O O . ASN A 1 114 ? -3.141 0.264 -11.084 1.00 91.94 114 ASN A O 1
ATOM 829 N N . SER A 1 115 ? -3.625 2.410 -10.638 1.00 92.25 115 SER A N 1
ATOM 830 C CA . SER A 1 115 ? -3.745 2.212 -9.206 1.00 92.25 115 SER A CA 1
ATOM 831 C C . SER A 1 115 ? -4.792 3.121 -8.578 1.00 92.25 115 SER A C 1
ATOM 833 O O . SER A 1 115 ? -5.320 4.061 -9.170 1.00 92.25 115 SER A O 1
ATOM 835 N N . THR A 1 116 ? -5.153 2.806 -7.344 1.00 89.62 116 THR A N 1
ATOM 836 C CA . THR A 1 116 ? -5.952 3.691 -6.507 1.00 89.62 116 THR A CA 1
ATOM 837 C C . THR A 1 116 ? -5.361 3.697 -5.115 1.00 89.62 116 THR A C 1
ATOM 839 O O . THR A 1 116 ? -5.343 2.665 -4.449 1.00 89.62 116 THR A O 1
ATOM 842 N N . ILE A 1 117 ? -4.933 4.870 -4.657 1.00 89.56 117 ILE A N 1
ATOM 843 C CA . ILE A 1 117 ? -4.526 5.093 -3.271 1.00 89.56 117 ILE A CA 1
ATOM 844 C C . ILE A 1 117 ? -5.651 5.810 -2.530 1.00 89.56 117 ILE A C 1
ATOM 846 O O . ILE A 1 117 ? -6.132 6.866 -2.956 1.00 89.56 117 ILE A O 1
ATOM 850 N N . LYS A 1 118 ? -6.063 5.230 -1.404 1.00 86.81 118 LYS A N 1
ATOM 851 C CA . LYS A 1 118 ? -7.004 5.820 -0.455 1.00 86.81 118 LYS A CA 1
ATOM 852 C C . LYS A 1 118 ? -6.356 5.936 0.914 1.00 86.81 118 LYS A C 1
ATOM 854 O O . LYS A 1 118 ? -5.741 4.987 1.390 1.00 86.81 118 LYS A O 1
ATOM 859 N N . VAL A 1 119 ? -6.551 7.073 1.569 1.00 84.25 119 VAL A N 1
ATOM 860 C CA . VAL A 1 119 ? -6.181 7.269 2.974 1.00 84.25 119 VAL A CA 1
ATOM 861 C C . VAL A 1 119 ? -7.443 7.590 3.758 1.00 84.25 119 VAL A C 1
ATOM 863 O O . VAL A 1 119 ? -8.079 8.606 3.489 1.00 84.25 119 VAL A O 1
ATOM 866 N N . VAL A 1 120 ? -7.818 6.751 4.721 1.00 79.88 120 VAL A N 1
ATOM 867 C CA . VAL A 1 120 ? -8.998 6.984 5.568 1.00 79.88 120 VAL A CA 1
ATOM 868 C C . VAL A 1 120 ? -8.547 7.514 6.921 1.00 79.88 120 VAL A C 1
ATOM 870 O O . VAL A 1 120 ? -7.747 6.900 7.624 1.00 79.88 120 VAL A O 1
ATOM 873 N N . ARG A 1 121 ? -9.068 8.677 7.308 1.00 70.31 121 ARG A N 1
ATOM 874 C CA . ARG A 1 121 ? -8.814 9.302 8.606 1.00 70.31 121 ARG A CA 1
ATOM 875 C C . ARG A 1 121 ? -10.069 9.242 9.466 1.00 70.31 121 ARG A C 1
ATOM 877 O O . ARG A 1 121 ? -11.121 9.748 9.070 1.00 70.31 121 ARG A O 1
ATOM 884 N N . ASN A 1 122 ? -9.918 8.671 10.662 1.00 64.94 122 ASN A N 1
ATOM 885 C CA . ASN A 1 122 ? -10.945 8.608 11.708 1.00 64.94 122 ASN A CA 1
ATOM 886 C C . ASN A 1 122 ? -12.302 8.097 11.185 1.00 64.94 122 ASN A C 1
ATOM 888 O O . ASN A 1 122 ? -13.339 8.668 11.509 1.00 64.94 122 ASN A O 1
ATOM 892 N N . GLY A 1 123 ? -12.285 7.117 10.275 1.00 63.78 123 GLY A N 1
ATOM 893 C CA . GLY A 1 123 ? -13.481 6.543 9.646 1.00 63.78 123 GLY A CA 1
ATOM 894 C C . GLY A 1 123 ? -14.359 7.494 8.834 1.00 63.78 123 GLY A C 1
ATOM 895 O O . GLY A 1 123 ? -15.418 7.082 8.378 1.00 63.78 123 GLY A O 1
ATOM 896 N N . THR A 1 124 ? -13.953 8.756 8.639 1.00 64.44 124 THR A N 1
ATOM 897 C CA . THR A 1 124 ? -14.853 9.791 8.098 1.00 64.44 124 THR A CA 1
ATOM 898 C C . THR A 1 124 ? -14.259 10.549 6.912 1.00 64.44 124 THR A C 1
ATOM 900 O O . THR A 1 124 ? -14.958 10.805 5.933 1.00 64.44 124 THR A O 1
ATOM 903 N N . THR A 1 125 ? -12.970 10.906 6.942 1.00 63.62 125 THR A N 1
ATOM 904 C CA . THR A 1 125 ? -12.333 11.629 5.826 1.00 63.62 125 THR A CA 1
ATOM 905 C C . THR A 1 125 ? -11.545 10.661 4.960 1.00 63.62 125 THR A C 1
ATOM 907 O O . THR A 1 125 ? -10.574 10.076 5.429 1.00 63.62 125 THR A O 1
ATOM 910 N N . THR A 1 126 ? -11.926 10.528 3.691 1.00 78.06 126 THR A N 1
ATOM 911 C CA . THR A 1 126 ? -11.185 9.718 2.716 1.00 78.06 126 THR A CA 1
ATOM 912 C C . THR A 1 126 ? -10.424 10.625 1.763 1.00 78.06 126 THR A C 1
ATOM 914 O O . THR A 1 126 ? -11.041 11.376 1.007 1.00 78.06 126 THR A O 1
ATOM 917 N N . TYR A 1 127 ? -9.097 10.527 1.778 1.00 75.94 127 TYR A N 1
ATOM 918 C CA . TYR A 1 127 ? -8.256 11.100 0.741 1.00 75.94 127 TYR A CA 1
ATOM 919 C C . TYR A 1 127 ? -8.075 10.131 -0.408 1.00 75.94 127 TYR A C 1
ATOM 921 O O . TYR A 1 127 ? -7.778 8.962 -0.189 1.00 75.94 127 TYR A O 1
ATOM 929 N N . SER A 1 128 ? -8.286 10.610 -1.630 1.00 76.62 128 SER A N 1
ATOM 930 C CA . SER A 1 128 ? -8.156 9.820 -2.855 1.00 76.62 128 SER A CA 1
ATOM 931 C C . SER A 1 128 ? -7.891 10.725 -4.061 1.00 76.62 128 SER A C 1
ATOM 933 O O . SER A 1 128 ? -8.023 11.949 -3.957 1.00 76.62 128 SER A O 1
ATOM 935 N N . GLY A 1 129 ? -7.488 10.119 -5.181 1.00 73.00 129 GLY A N 1
ATOM 936 C CA . GLY A 1 129 ? -7.132 10.822 -6.415 1.00 73.00 129 GLY A CA 1
ATOM 937 C C . GLY A 1 129 ? -5.686 11.307 -6.384 1.00 73.00 129 GLY A C 1
ATOM 938 O O . GLY A 1 129 ? -5.437 12.460 -6.022 1.00 73.00 129 GLY A O 1
ATOM 939 N N . GLN A 1 130 ? -4.762 10.403 -6.732 1.00 87.69 130 GLN A N 1
ATOM 940 C CA . GLN A 1 130 ? -3.342 10.713 -6.918 1.00 87.69 130 GLN A CA 1
ATOM 941 C C . GLN A 1 130 ? -3.178 11.812 -7.970 1.00 87.69 130 GLN A C 1
ATOM 943 O O . GLN A 1 130 ? -3.728 11.701 -9.066 1.00 87.69 130 GLN A O 1
ATOM 948 N N . LEU A 1 131 ? -2.444 12.863 -7.612 1.00 89.38 131 LEU A N 1
ATOM 949 C CA . LEU A 1 131 ? -2.094 13.967 -8.509 1.00 89.38 131 LEU A CA 1
ATOM 950 C C . LEU A 1 131 ? -0.795 13.700 -9.266 1.00 89.38 131 LEU A C 1
ATOM 952 O O . LEU A 1 131 ? -0.673 14.096 -10.420 1.00 89.38 131 LEU A O 1
ATOM 956 N N . ASP A 1 132 ? 0.120 12.982 -8.619 1.00 90.88 132 ASP A N 1
ATOM 957 C CA . ASP A 1 132 ? 1.437 12.637 -9.137 1.00 90.88 132 ASP A CA 1
ATOM 958 C C . ASP A 1 132 ? 1.642 11.114 -9.055 1.00 90.88 132 ASP A C 1
ATOM 960 O O . ASP A 1 132 ? 1.007 10.452 -8.220 1.00 90.88 132 ASP A O 1
ATOM 964 N N . PRO A 1 133 ? 2.500 10.530 -9.906 1.00 93.50 133 PRO A N 1
ATOM 965 C CA . PRO A 1 133 ? 2.894 9.137 -9.762 1.00 93.50 133 PRO A CA 1
ATOM 966 C C . PRO A 1 133 ? 3.796 8.931 -8.535 1.00 93.50 133 PRO A C 1
ATOM 968 O O . PRO A 1 133 ? 4.407 9.871 -8.027 1.00 93.50 133 PRO A O 1
ATOM 971 N N . ILE A 1 134 ? 3.886 7.684 -8.078 1.00 95.00 134 ILE A N 1
ATOM 972 C CA . ILE A 1 134 ? 4.842 7.236 -7.058 1.00 95.00 134 ILE A CA 1
ATOM 973 C C . ILE A 1 134 ? 5.390 5.872 -7.444 1.00 95.00 134 ILE A C 1
ATOM 975 O O . ILE A 1 134 ? 4.622 4.970 -7.777 1.00 95.00 134 ILE A O 1
ATOM 979 N N . THR A 1 135 ? 6.702 5.686 -7.382 1.00 95.81 135 THR A N 1
ATOM 980 C CA . THR A 1 135 ? 7.308 4.371 -7.607 1.00 95.81 135 THR A CA 1
ATOM 981 C C . THR A 1 135 ? 7.480 3.639 -6.287 1.00 95.81 135 THR A C 1
ATOM 983 O O . THR A 1 135 ? 8.003 4.182 -5.316 1.00 95.81 135 THR A O 1
ATOM 986 N N . LEU A 1 136 ? 7.046 2.382 -6.248 1.00 96.31 136 LEU A N 1
ATOM 987 C CA . LEU A 1 136 ? 7.300 1.464 -5.143 1.00 96.31 136 LEU A CA 1
ATOM 988 C C . LEU A 1 136 ? 8.131 0.284 -5.649 1.00 96.31 136 LEU A C 1
ATOM 990 O O . LEU A 1 136 ? 7.880 -0.230 -6.737 1.00 96.31 136 LEU A O 1
ATOM 994 N N . ASN A 1 137 ? 9.095 -0.167 -4.854 1.00 96.81 137 ASN A N 1
ATOM 995 C CA . ASN A 1 137 ? 9.858 -1.380 -5.122 1.00 96.81 137 ASN A CA 1
ATOM 996 C C . ASN A 1 137 ? 9.261 -2.542 -4.329 1.00 96.81 137 ASN A C 1
ATOM 998 O O . ASN A 1 137 ? 9.190 -2.474 -3.105 1.00 96.81 137 ASN A O 1
ATOM 1002 N N . PHE A 1 138 ? 8.834 -3.595 -5.017 1.00 97.06 138 PHE A N 1
ATOM 1003 C CA . PHE A 1 138 ? 8.235 -4.781 -4.417 1.00 97.06 138 PHE A CA 1
ATOM 1004 C C . PHE A 1 138 ? 9.242 -5.930 -4.352 1.00 97.06 138 PHE A C 1
ATOM 1006 O O . PHE A 1 138 ? 9.804 -6.341 -5.371 1.00 97.06 138 PHE A O 1
ATOM 1013 N N . SER A 1 139 ? 9.437 -6.521 -3.177 1.00 97.12 139 SER A N 1
ATOM 1014 C CA . SER A 1 139 ? 10.213 -7.753 -3.056 1.00 97.12 139 SER A CA 1
ATOM 1015 C C . SER A 1 139 ? 9.453 -8.954 -3.626 1.00 97.12 139 SER A C 1
ATOM 1017 O O . SER A 1 139 ? 8.224 -8.979 -3.669 1.00 97.12 139 SER A O 1
ATOM 1019 N N . ALA A 1 140 ? 10.177 -10.028 -3.946 1.00 97.19 140 ALA A N 1
ATOM 1020 C CA . ALA A 1 140 ? 9.555 -11.350 -4.008 1.00 97.19 140 ALA A CA 1
ATOM 1021 C C . ALA A 1 140 ? 8.952 -11.730 -2.637 1.00 97.19 140 ALA A C 1
ATOM 1023 O O . ALA A 1 140 ? 9.348 -11.173 -1.607 1.00 97.19 140 ALA A O 1
ATOM 1024 N N . LEU A 1 141 ? 8.011 -12.682 -2.625 1.00 94.69 141 LEU A N 1
ATOM 1025 C CA . LEU A 1 141 ? 7.457 -13.230 -1.384 1.00 94.69 141 LEU A CA 1
ATOM 1026 C C . LEU A 1 141 ? 8.584 -13.843 -0.541 1.00 94.69 141 LEU A C 1
ATOM 1028 O O . LEU A 1 141 ? 9.325 -14.704 -1.020 1.00 94.69 141 LEU A O 1
ATOM 1032 N N . GLN A 1 142 ? 8.697 -13.398 0.706 1.00 93.50 142 GLN A N 1
ATOM 1033 C CA . GLN A 1 142 ? 9.693 -13.879 1.654 1.00 93.50 142 GLN A CA 1
ATOM 1034 C C . GLN A 1 142 ? 9.267 -15.223 2.280 1.00 93.50 142 GLN A C 1
ATOM 1036 O O . GLN A 1 142 ? 8.073 -15.542 2.316 1.00 93.50 142 GLN A O 1
ATOM 1041 N N . PRO A 1 143 ? 10.211 -16.019 2.823 1.00 91.44 143 PRO A N 1
ATOM 1042 C CA . PRO A 1 143 ? 9.900 -17.300 3.469 1.00 91.44 143 PRO A CA 1
ATOM 1043 C C . PRO A 1 143 ? 8.959 -17.209 4.679 1.00 91.44 143 PRO A C 1
ATOM 1045 O O . PRO A 1 143 ? 8.352 -18.206 5.056 1.00 91.44 143 PRO A O 1
ATOM 1048 N N . ASP A 1 144 ? 8.839 -16.035 5.299 1.00 85.56 144 ASP A N 1
ATOM 1049 C CA . ASP A 1 144 ? 7.967 -15.769 6.449 1.00 85.56 144 ASP A CA 1
ATOM 1050 C C . ASP A 1 144 ? 6.558 -15.284 6.053 1.00 85.56 144 ASP A C 1
ATOM 1052 O O . ASP A 1 144 ? 5.805 -14.806 6.904 1.00 85.56 144 ASP A O 1
ATOM 1056 N N . ASN A 1 145 ? 6.203 -15.436 4.772 1.00 87.00 145 ASN A N 1
ATOM 1057 C CA . ASN A 1 145 ? 4.959 -14.982 4.152 1.00 87.00 145 ASN A CA 1
ATOM 1058 C C . ASN A 1 145 ? 4.780 -13.458 4.118 1.00 87.00 145 ASN A C 1
ATOM 1060 O O . ASN A 1 145 ? 3.649 -12.980 4.032 1.00 87.00 145 ASN A O 1
ATOM 1064 N N . THR A 1 146 ? 5.867 -12.686 4.138 1.00 89.81 146 THR A N 1
ATOM 1065 C CA . THR A 1 146 ? 5.805 -11.227 3.987 1.00 89.81 146 THR A CA 1
ATOM 1066 C C . THR A 1 146 ? 6.267 -10.747 2.612 1.00 89.81 146 THR A C 1
ATOM 1068 O O . THR A 1 146 ? 7.035 -11.405 1.908 1.00 89.81 146 THR A O 1
ATOM 1071 N N . TYR A 1 147 ? 5.784 -9.572 2.221 1.00 93.38 147 TYR A N 1
ATOM 1072 C CA . TYR A 1 147 ? 6.355 -8.742 1.169 1.00 93.38 147 TYR A CA 1
ATOM 1073 C C . TYR A 1 147 ? 7.006 -7.523 1.809 1.00 93.38 147 TYR A C 1
ATOM 1075 O O . TYR A 1 147 ? 6.426 -6.911 2.707 1.00 93.38 147 TYR A O 1
ATOM 1083 N N . ILE A 1 148 ? 8.178 -7.145 1.314 1.00 94.38 148 ILE A N 1
ATOM 1084 C CA . ILE A 1 148 ? 8.823 -5.875 1.632 1.00 94.38 148 ILE A CA 1
ATOM 1085 C C . ILE A 1 148 ? 8.570 -4.949 0.447 1.00 94.38 148 ILE A C 1
ATOM 1087 O O . ILE A 1 148 ? 8.911 -5.281 -0.687 1.00 94.38 148 ILE A O 1
ATOM 1091 N N . ILE A 1 149 ? 7.945 -3.807 0.704 1.00 95.56 149 ILE A N 1
ATOM 1092 C CA . ILE A 1 149 ? 7.623 -2.795 -0.298 1.00 95.56 149 ILE A CA 1
ATOM 1093 C C . ILE A 1 149 ? 8.248 -1.485 0.164 1.00 95.56 149 ILE A C 1
ATOM 1095 O O . ILE A 1 149 ? 7.946 -1.020 1.260 1.00 95.56 149 ILE A O 1
ATOM 1099 N N . THR A 1 150 ? 9.118 -0.876 -0.630 1.00 95.00 150 THR A N 1
ATOM 1100 C CA . THR A 1 150 ? 9.765 0.395 -0.266 1.00 95.00 150 THR A CA 1
ATOM 1101 C C . THR A 1 150 ? 9.377 1.506 -1.222 1.00 95.00 150 THR A C 1
ATOM 1103 O O . THR A 1 150 ? 9.090 1.249 -2.390 1.00 95.00 150 THR A O 1
ATOM 1106 N N . GLY A 1 151 ? 9.397 2.749 -0.743 1.00 91.81 151 GLY A N 1
ATOM 1107 C CA . GLY A 1 151 ? 9.353 3.904 -1.636 1.00 91.81 151 GLY A CA 1
ATOM 1108 C C . GLY A 1 151 ? 10.570 3.918 -2.560 1.00 91.81 151 GLY A C 1
ATOM 1109 O O . GLY A 1 151 ? 11.680 3.611 -2.121 1.00 91.81 151 GLY A O 1
ATOM 1110 N N . GLY A 1 152 ? 10.359 4.242 -3.833 1.00 88.19 152 GLY A N 1
ATOM 1111 C CA . GLY A 1 152 ? 11.423 4.496 -4.800 1.00 88.19 152 GLY A CA 1
ATOM 1112 C C . GLY A 1 152 ? 12.145 5.818 -4.523 1.00 88.19 152 GLY A C 1
ATOM 1113 O O . GLY A 1 152 ? 12.055 6.388 -3.434 1.00 88.19 152 GLY A O 1
ATOM 1114 N N . GLY A 1 153 ? 12.858 6.340 -5.528 1.00 85.44 153 GLY A N 1
ATOM 1115 C CA . GLY A 1 153 ? 13.476 7.673 -5.431 1.00 85.44 153 GLY A CA 1
ATOM 1116 C C . GLY A 1 153 ? 12.450 8.791 -5.186 1.00 85.44 153 GLY A C 1
ATOM 1117 O O . GLY A 1 153 ? 12.766 9.805 -4.568 1.00 85.44 153 GLY A O 1
ATOM 1118 N N . ASP A 1 154 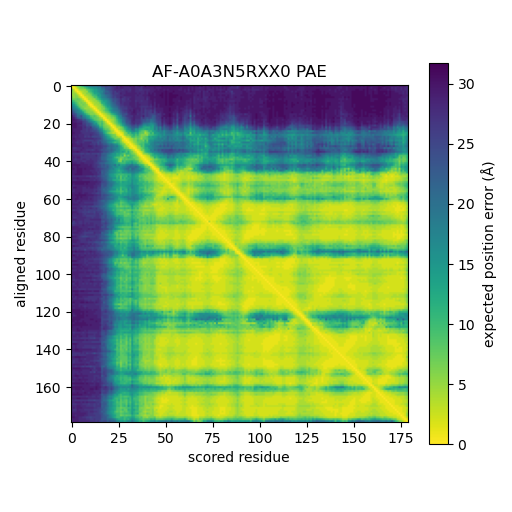? 11.216 8.569 -5.630 1.00 86.25 154 ASP A N 1
ATOM 1119 C CA . ASP A 1 154 ? 9.997 9.324 -5.378 1.00 86.25 154 ASP A CA 1
ATOM 1120 C C . ASP A 1 154 ? 9.130 8.573 -4.354 1.00 86.25 154 ASP A C 1
ATOM 1122 O O . ASP A 1 154 ? 8.191 7.868 -4.695 1.00 86.25 154 ASP A O 1
ATOM 1126 N N . ASN A 1 155 ? 9.428 8.704 -3.064 1.00 91.00 155 ASN A N 1
ATOM 1127 C CA . ASN A 1 155 ? 8.682 8.013 -2.004 1.00 91.00 155 ASN A CA 1
ATOM 1128 C C . ASN A 1 155 ? 7.437 8.784 -1.523 1.00 91.00 155 ASN A C 1
ATOM 1130 O O . ASN A 1 155 ? 6.895 8.493 -0.451 1.00 91.00 155 ASN A O 1
ATOM 1134 N N . THR A 1 156 ? 6.995 9.791 -2.280 1.00 92.81 156 THR A N 1
ATOM 1135 C CA . THR A 1 156 ? 5.885 10.677 -1.915 1.00 92.81 156 THR A CA 1
ATOM 1136 C C . THR A 1 156 ? 4.869 10.817 -3.032 1.00 92.81 156 THR A C 1
ATOM 1138 O O . THR A 1 156 ? 5.249 10.967 -4.186 1.00 92.81 156 THR A O 1
ATOM 1141 N N . VAL A 1 157 ? 3.590 10.892 -2.670 1.00 93.25 157 VAL A N 1
ATOM 1142 C CA . VAL A 1 157 ? 2.485 11.169 -3.591 1.00 93.25 157 VAL A CA 1
ATOM 1143 C C . VAL A 1 157 ? 1.519 12.191 -3.012 1.00 93.25 157 VAL A C 1
ATOM 1145 O O . VAL A 1 157 ? 1.220 12.165 -1.816 1.00 93.25 157 VAL A O 1
ATOM 1148 N N . GLN A 1 158 ? 1.000 13.081 -3.857 1.00 92.44 158 GLN A N 1
ATOM 1149 C CA . GLN A 1 158 ? -0.075 13.996 -3.485 1.00 92.44 158 GLN A CA 1
ATOM 1150 C C . GLN A 1 158 ? -1.453 13.386 -3.769 1.00 92.44 158 GLN A C 1
ATOM 1152 O O . GLN A 1 158 ? -1.699 12.846 -4.846 1.00 92.44 158 GLN A O 1
ATOM 1157 N N . LEU A 1 159 ? -2.371 13.506 -2.811 1.00 90.44 159 LEU A N 1
ATOM 1158 C CA . LEU A 1 159 ? -3.768 13.067 -2.898 1.00 90.44 159 LEU A CA 1
ATOM 1159 C C . LEU A 1 159 ? -4.684 14.291 -2.799 1.00 90.44 159 LEU A C 1
ATOM 1161 O O . LEU A 1 159 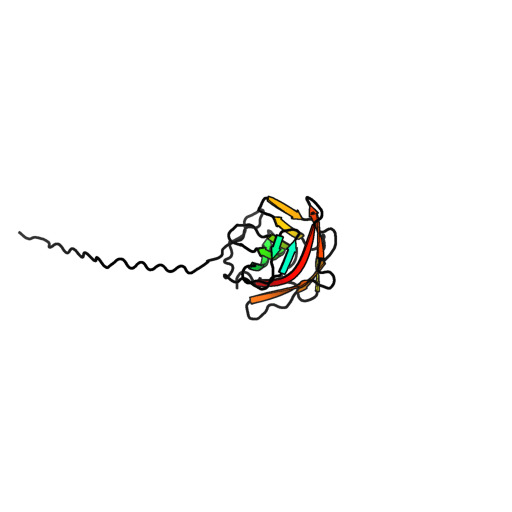? -4.458 15.131 -1.936 1.00 90.44 159 LEU A O 1
ATOM 1165 N N . SER A 1 160 ? -5.702 14.409 -3.652 1.00 85.31 160 SER A N 1
ATOM 1166 C CA . SER A 1 160 ? -6.403 15.688 -3.892 1.00 85.31 160 SER A CA 1
ATOM 1167 C C . SER A 1 160 ? -7.694 15.938 -3.106 1.00 85.31 160 SER A C 1
ATOM 1169 O O . SER A 1 160 ? -8.106 17.087 -2.959 1.00 85.31 160 SER A O 1
ATOM 1171 N N . THR A 1 161 ? -8.352 14.901 -2.594 1.00 78.81 161 THR A N 1
ATOM 1172 C CA . THR A 1 161 ? -9.696 15.032 -1.995 1.00 78.81 161 THR A CA 1
ATOM 1173 C C . THR A 1 161 ? -9.636 14.875 -0.478 1.00 78.81 161 THR A C 1
ATOM 1175 O O . THR A 1 161 ? -8.912 14.003 -0.042 1.00 78.81 161 THR A O 1
ATOM 1178 N N . PRO A 1 162 ? -10.370 15.626 0.366 1.00 74.38 162 PRO A N 1
ATOM 1179 C CA . PRO A 1 162 ? -11.033 16.904 0.094 1.00 74.38 162 PRO A CA 1
ATOM 1180 C C . PRO A 1 162 ? -10.056 18.096 0.007 1.00 74.38 162 PRO A C 1
ATOM 1182 O O . PRO A 1 162 ? -10.482 19.215 -0.257 1.00 74.38 162 PRO A O 1
ATOM 1185 N N . ALA A 1 163 ? -8.768 17.875 0.269 1.00 83.69 163 ALA A N 1
ATOM 1186 C CA . ALA A 1 163 ? -7.689 18.845 0.119 1.00 83.69 163 ALA A CA 1
ATOM 1187 C C . ALA A 1 163 ? -6.388 18.103 -0.208 1.00 83.69 163 ALA A C 1
ATOM 1189 O O . ALA A 1 163 ? -6.274 16.913 0.096 1.00 83.69 163 ALA A O 1
ATOM 1190 N N . ILE A 1 164 ? -5.411 18.818 -0.775 1.00 88.31 164 ILE A N 1
ATOM 1191 C CA . ILE A 1 164 ? -4.113 18.238 -1.129 1.00 88.31 164 ILE A CA 1
ATOM 1192 C C . ILE A 1 164 ? -3.392 17.756 0.129 1.00 88.31 164 ILE A C 1
ATOM 1194 O O . ILE A 1 164 ? -3.212 18.511 1.085 1.00 88.31 164 ILE A O 1
ATOM 1198 N N . GLN A 1 165 ? -2.965 16.499 0.104 1.00 88.06 165 GLN A N 1
ATOM 1199 C CA . GLN A 1 165 ? -2.216 15.869 1.175 1.00 88.06 165 GLN A CA 1
ATOM 1200 C C . GLN A 1 165 ? -1.088 15.000 0.637 1.00 88.06 165 GLN A C 1
ATOM 1202 O O . GLN A 1 165 ? -1.298 14.205 -0.274 1.00 88.06 165 GLN A O 1
ATOM 1207 N N . THR A 1 166 ? 0.087 15.109 1.253 1.00 90.94 166 THR A N 1
ATOM 1208 C CA . THR A 1 166 ? 1.225 14.242 0.938 1.00 90.94 166 THR A CA 1
ATOM 1209 C C . THR A 1 166 ? 1.122 12.942 1.722 1.00 90.94 166 THR A C 1
ATOM 1211 O O . THR A 1 166 ? 1.021 12.963 2.953 1.00 90.94 166 THR A O 1
ATOM 1214 N N . LEU A 1 167 ? 1.163 11.825 1.003 1.00 91.62 167 LEU A N 1
ATOM 1215 C CA . LEU A 1 167 ? 1.465 10.502 1.529 1.00 91.62 167 LEU A CA 1
ATOM 1216 C C . LEU A 1 167 ? 2.936 10.195 1.234 1.00 91.62 167 LEU A C 1
ATOM 1218 O O . LEU A 1 167 ? 3.357 10.240 0.084 1.00 91.62 167 LEU A O 1
ATOM 1222 N N . THR A 1 168 ? 3.697 9.855 2.264 1.00 92.88 168 THR A N 1
ATOM 1223 C CA . THR A 1 168 ? 5.069 9.350 2.180 1.00 92.88 168 THR A CA 1
ATOM 1224 C C . THR A 1 168 ? 5.070 7.877 2.564 1.00 92.88 168 THR A C 1
ATOM 1226 O O . THR A 1 168 ? 4.559 7.535 3.632 1.00 92.88 168 THR A O 1
ATOM 1229 N N . ILE A 1 169 ? 5.653 7.019 1.729 1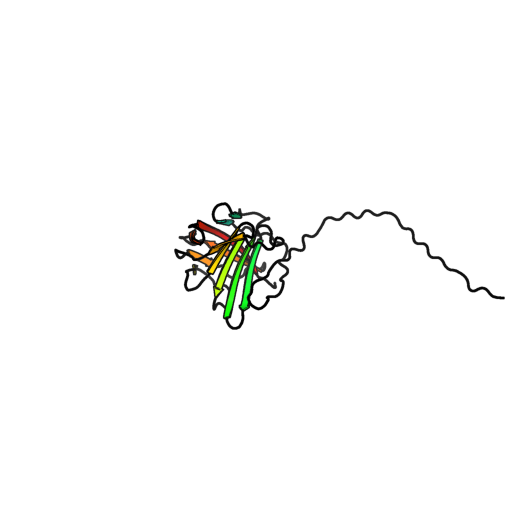.00 93.06 169 ILE A N 1
ATOM 1230 C CA . ILE A 1 169 ? 5.809 5.580 1.981 1.00 93.06 169 ILE A CA 1
ATOM 1231 C C . ILE A 1 169 ? 7.303 5.276 2.038 1.00 93.06 169 ILE A C 1
ATOM 1233 O O . ILE A 1 169 ? 7.970 5.289 1.012 1.00 93.06 169 ILE A O 1
ATOM 1237 N N . ASN A 1 170 ? 7.842 4.990 3.223 1.00 91.81 170 ASN A N 1
ATOM 1238 C CA . ASN A 1 170 ? 9.257 4.623 3.348 1.00 91.81 170 ASN A CA 1
ATOM 1239 C C . ASN A 1 170 ? 9.431 3.114 3.169 1.00 91.81 170 ASN A C 1
ATOM 1241 O O . ASN A 1 170 ? 10.180 2.660 2.306 1.00 91.81 170 ASN A O 1
ATOM 1245 N N . SER A 1 171 ? 8.688 2.347 3.964 1.00 92.12 171 SER A N 1
ATOM 1246 C CA . SER A 1 171 ? 8.685 0.890 3.951 1.00 92.12 171 SER A CA 1
ATOM 1247 C C . SER A 1 171 ? 7.311 0.367 4.348 1.00 92.12 171 SER A C 1
ATOM 1249 O O . SER A 1 171 ? 6.627 0.930 5.200 1.00 92.12 171 SER A O 1
ATOM 1251 N N . ILE A 1 172 ? 6.906 -0.740 3.752 1.00 92.56 172 ILE A N 1
ATOM 1252 C CA . ILE A 1 172 ? 5.750 -1.532 4.139 1.00 92.56 172 ILE A CA 1
ATOM 1253 C C . ILE A 1 172 ? 6.248 -2.965 4.192 1.00 92.56 172 ILE A C 1
ATOM 1255 O O . ILE A 1 172 ? 6.735 -3.498 3.198 1.00 92.56 172 ILE A O 1
ATOM 1259 N N . VAL A 1 173 ? 6.135 -3.585 5.356 1.00 92.00 173 VAL A N 1
ATOM 1260 C CA . VAL A 1 173 ? 6.388 -5.015 5.508 1.00 92.00 173 VAL A CA 1
ATOM 1261 C C . VAL A 1 173 ? 5.027 -5.647 5.726 1.00 92.00 173 VAL A C 1
ATOM 1263 O O . VAL A 1 173 ? 4.450 -5.491 6.794 1.00 92.00 173 VAL A O 1
ATOM 1266 N N . ALA A 1 174 ? 4.477 -6.277 4.694 1.00 88.69 174 ALA A N 1
ATOM 1267 C CA . ALA A 1 174 ? 3.079 -6.688 4.665 1.00 88.69 174 ALA A CA 1
ATOM 1268 C C . ALA A 1 174 ? 2.932 -8.201 4.566 1.00 88.69 174 ALA A C 1
ATOM 1270 O O . ALA A 1 174 ? 3.538 -8.836 3.703 1.00 88.69 174 ALA A O 1
ATOM 1271 N N . ILE A 1 175 ? 2.080 -8.784 5.408 1.00 86.81 175 ILE A N 1
ATOM 1272 C CA . ILE A 1 175 ? 1.804 -10.222 5.376 1.00 86.81 175 ILE A CA 1
ATOM 1273 C C . ILE A 1 175 ? 0.897 -10.587 4.201 1.00 86.81 175 ILE A C 1
ATOM 1275 O O . ILE A 1 175 ? -0.100 -9.911 3.932 1.00 86.81 175 ILE A O 1
ATOM 1279 N N . LYS A 1 176 ? 1.217 -11.672 3.500 1.00 86.56 176 LYS A N 1
ATOM 1280 C CA . LYS A 1 176 ? 0.349 -12.241 2.471 1.00 86.56 176 LYS A CA 1
ATOM 1281 C C . LYS A 1 176 ? -0.907 -12.812 3.131 1.00 86.56 176 LYS A C 1
ATOM 1283 O O . LYS A 1 176 ? -0.821 -13.736 3.928 1.00 86.56 176 LYS A O 1
ATOM 1288 N N . ALA A 1 177 ? -2.076 -12.302 2.769 1.00 79.06 177 ALA A N 1
ATOM 1289 C CA . ALA A 1 177 ? -3.342 -12.833 3.255 1.00 79.06 177 ALA A CA 1
ATOM 1290 C C . ALA A 1 177 ? -3.567 -14.296 2.822 1.00 79.06 177 ALA A C 1
ATOM 1292 O O . ALA A 1 177 ? -3.231 -14.679 1.697 1.00 79.06 177 ALA A O 1
ATOM 1293 N N . GLY A 1 178 ? -4.178 -15.093 3.707 1.00 65.81 178 GLY A N 1
ATOM 1294 C CA . GLY A 1 178 ? -4.491 -16.508 3.463 1.00 65.81 178 GLY A CA 1
ATOM 1295 C C . GLY A 1 178 ? -3.295 -17.464 3.571 1.00 65.81 178 GLY A C 1
ATOM 1296 O O . GLY A 1 178 ? -3.366 -18.571 3.038 1.00 65.81 178 GLY A O 1
ATOM 1297 N N . SER A 1 179 ? -2.201 -17.023 4.200 1.00 54.41 179 SER A N 1
ATOM 1298 C CA . SER A 1 179 ? -1.004 -17.820 4.507 1.00 54.41 179 SER A CA 1
ATOM 1299 C C . SER A 1 179 ? -1.125 -18.641 5.785 1.00 54.41 179 SER A C 1
ATOM 1301 O O . SER A 1 179 ? -1.693 -18.085 6.752 1.00 54.41 179 SER A O 1
#

Mean predicted aligned error: 11.55 Å

Nearest PDB structures (foldseek):
  3l2e-assembly1_A  TM=4.180E-01  e=3.601E+00  Namalycastis sp. ST01
  4ghb-assembly1_B  TM=1.907E-01  e=2.792E+00  Bacteroides uniformis ATCC 8492
  1qk1-assembly1_E  TM=2.679E-01  e=4.196E+00  Homo sapiens
  7tun-assembly2_B  TM=2.524E-01  e=4.888E+00  Homo sapiens
  4rf8-assembly1_A  TM=2.602E-01  e=4.645E+00  Anthopleura japonica